Protein 7RGV (pdb70)

Organism: Caulobacter vibrioides (strain ATCC 19089 / CIP 103742 / CB 15) (NCBI:txid190650)

Solvent-accessible surface area: 12948 Å² total; per-residue (Å²): 165,141,120,112,151,130,89,98,61,129,37,119,146,66,160,52,118,59,109,127,94,62,104,49,94,132,106,51,44,88,147,105,104,94,122,100,53,59,109,104,59,88,72,30,88,110,18,2,38,124,82,76,132,45,0,18,117,25,122,91,1,6,35,20,50,97,90,6,76,2,8,3,0,1,0,2,2,5,87,7,43,141,0,60,119,10,3,80,27,11,17,105,26,14,144,87,42,94,44,2,17,2,0,2,4,4,21,41,73,96,47,105,36,1,68,20,0,1,44,13,5,5,5,2,56,131,54,68,69,22,72,82,2,6,114,25,0,5,68,68,125,76,4,72,26,181,4,0,60,130,41,0,111,85,58,55,7,84,29,123,118,1,100,48,44,2,136,37,119,66,16,43,92,2,20,55,60,5,53,53,17,2,166,49,5,135,26,119,19,18,3,3,3,0,0,19,49,57,42,4,98,22,34,71,65,100,36,4,93,100,3,6,112,102,22,77,67,68,131,78,89,134

B-factor: mean 135.17, std 23.51, range [80.14, 248.05]

CATH classification: 3.40.30.10

Structure (mmCIF, N/CA/C/O backbone):
data_7RGV
#
_entry.id   7RGV
#
_cell.length_a   113.948
_cell.length_b   113.948
_cell.length_c   48.695
_cell.angle_alpha   90.000
_cell.angle_beta   90.000
_cell.angle_gamma   120.000
#
_symmetry.space_group_name_H-M   'P 63'
#
loop_
_entity.id
_entity.type
_entity.pdbx_description
1 poly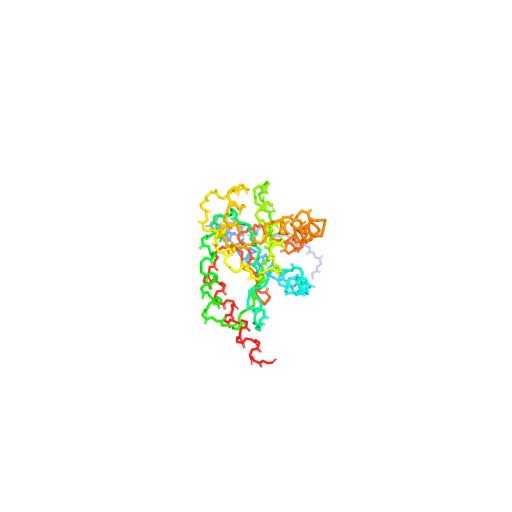mer 'Thioredoxin domain-containing protein'
2 water water
#
loop_
_atom_site.group_PDB
_atom_site.id
_atom_site.type_symbol
_atom_site.label_atom_id
_atom_site.label_alt_id
_atom_site.label_comp_id
_atom_site.label_asym_id
_atom_site.label_entity_id
_atom_site.label_seq_id
_atom_site.pdbx_PDB_ins_code
_atom_site.Cartn_x
_atom_site.Cartn_y
_atom_site.Cartn_z
_atom_site.occupancy
_atom_site.B_iso_or_equiv
_atom_site.auth_seq_id
_atom_site.auth_comp_id
_atom_site.auth_asym_id
_atom_site.auth_atom_id
_atom_site.pdbx_PDB_model_num
ATOM 1 N N . SER A 1 2 ? 12.68816 53.54423 -49.41855 1.000 124.06449 2 SER A N 1
ATOM 2 C CA . SER A 1 2 ? 13.43823 54.76220 -49.13665 1.000 129.51727 2 SER A CA 1
ATOM 3 C C . SER A 1 2 ? 14.87301 54.45629 -48.72352 1.000 122.94722 2 SER A C 1
ATOM 4 O O . SER A 1 2 ? 15.18848 53.34288 -48.30310 1.000 128.15316 2 SER A O 1
ATOM 11 N N . ASP A 1 3 ? 15.73617 55.46922 -48.83589 1.000 109.05586 3 ASP A N 1
ATOM 12 C CA . ASP A 1 3 ? 17.12653 55.33997 -48.42039 1.000 108.02633 3 ASP A CA 1
ATOM 13 C C . ASP A 1 3 ? 17.59284 56.56431 -47.64042 1.000 107.00403 3 ASP A C 1
ATOM 14 O O . ASP A 1 3 ? 18.80347 56.79401 -47.53392 1.000 115.76157 3 ASP A O 1
ATOM 23 N N . GLN A 1 4 ? 16.66964 57.35306 -47.09189 1.000 101.74891 4 GLN A N 1
ATOM 24 C CA . GLN A 1 4 ? 17.01411 58.68271 -46.60728 1.000 103.85669 4 GLN A CA 1
ATOM 25 C C . GLN A 1 4 ? 15.93368 59.18717 -45.66629 1.000 107.63546 4 GLN A C 1
ATOM 26 O O . GLN A 1 4 ? 14.75130 59.18182 -46.01953 1.000 109.55757 4 GLN A O 1
ATOM 40 N N . SER A 1 5 ? 16.34310 59.61826 -44.47365 1.000 108.72051 5 SER A N 1
ATOM 41 C CA . SER A 1 5 ? 15.44617 60.31634 -43.56066 1.000 114.04374 5 SER A CA 1
ATOM 42 C C . SER A 1 5 ? 15.31868 61.76484 -44.01843 1.000 112.71041 5 SER A C 1
ATOM 43 O O . SER A 1 5 ? 16.31964 62.48695 -44.08647 1.000 115.78157 5 SER A O 1
ATOM 51 N N . LYS A 1 6 ? 14.10113 62.18815 -44.32261 1.000 96.07101 6 LYS A N 1
ATOM 52 C CA . LYS A 1 6 ? 13.86236 63.49469 -44.93615 1.000 101.98842 6 LYS A CA 1
ATOM 53 C C . LYS A 1 6 ? 12.98579 64.35626 -44.04323 1.000 95.91352 6 LYS A C 1
ATOM 54 O O . LYS A 1 6 ? 11.76265 64.11252 -43.96469 1.000 93.23842 6 LYS A O 1
ATOM 73 N N . PRO A 1 7 ? 13.53120 65.36146 -43.36395 1.000 92.45031 7 PRO A N 1
ATOM 74 C CA . PRO A 1 7 ? 12.70337 66.16560 -42.46071 1.000 92.84161 7 PRO A CA 1
ATOM 75 C C . PRO A 1 7 ? 11.62320 66.92529 -43.21515 1.000 91.58991 7 PRO A C 1
ATOM 76 O O . PRO A 1 7 ? 11.72631 67.19004 -44.41445 1.000 104.14659 7 PRO A O 1
ATOM 87 N N . ASP A 1 8 ? 10.56084 67.28082 -42.47673 1.000 98.77193 8 ASP A N 1
ATOM 88 C CA . ASP A 1 8 ? 9.39193 67.96920 -43.03500 1.000 96.40414 8 ASP A CA 1
ATOM 89 C C . ASP A 1 8 ? 8.93714 69.00156 -41.99856 1.000 94.15636 8 ASP A C 1
ATOM 90 O O . ASP A 1 8 ? 7.97298 68.79443 -41.25791 1.000 91.48200 8 ASP A O 1
ATOM 99 N N . LYS A 1 9 ? 9.64172 70.13506 -41.95904 1.000 92.08089 9 LYS A N 1
ATOM 100 C CA . LYS A 1 9 ? 9.33743 71.15916 -40.96675 1.000 92.76268 9 LYS A CA 1
ATOM 101 C C . LYS A 1 9 ? 7.91071 71.68117 -41.10276 1.000 92.61850 9 LYS A C 1
ATOM 102 O O . LYS A 1 9 ? 7.28408 72.03266 -40.09636 1.000 108.04370 9 LYS A O 1
ATOM 109 N N . ALA A 1 10 ? 7.37580 71.73594 -42.32472 1.000 92.25120 10 ALA A N 1
ATOM 110 C CA . ALA A 1 10 ? 6.03838 72.29360 -42.51243 1.000 93.84129 10 ALA A CA 1
ATOM 111 C C . ALA A 1 10 ? 4.96493 71.40141 -41.89866 1.000 92.09062 10 ALA A C 1
ATOM 112 O O . ALA A 1 10 ? 3.96950 71.89912 -41.35811 1.000 98.00378 10 ALA A O 1
ATOM 119 N N . PHE A 1 11 ? 5.12982 70.08266 -42.00536 1.000 92.80377 11 PHE A N 1
ATOM 120 C CA . PHE A 1 11 ? 4.20392 69.15893 -41.35712 1.000 93.69601 11 PHE A CA 1
ATOM 121 C C . PHE A 1 11 ? 4.21942 69.34962 -39.84263 1.000 91.02959 11 PHE A C 1
ATOM 122 O O . PHE A 1 11 ? 3.16519 69.40067 -39.20058 1.000 95.59857 11 PHE A O 1
ATOM 139 N N . GLY A 1 12 ? 5.41275 69.46804 -39.25219 1.000 91.30933 12 GLY A N 1
ATOM 140 C CA . GLY A 1 12 ? 5.49415 69.65045 -37.80968 1.000 95.04879 12 GLY A CA 1
ATOM 141 C C . GLY A 1 12 ? 4.88691 70.96085 -37.34502 1.000 95.13903 12 GLY A C 1
ATOM 142 O O . GLY A 1 12 ? 4.22958 71.01730 -36.30256 1.000 95.87062 12 GLY A O 1
ATOM 146 N N . GLU A 1 13 ? 5.10907 72.03584 -38.10365 1.000 98.43495 13 GLU A N 1
ATOM 147 C CA . GLU A 1 13 ? 4.50733 73.31904 -37.75716 1.000 100.15812 13 GLU A CA 1
ATOM 148 C C . GLU A 1 13 ? 2.98691 73.22455 -37.74642 1.000 98.37059 13 GLU A C 1
ATOM 149 O O . GLU A 1 13 ? 2.32944 73.77383 -36.85517 1.000 100.43424 13 GLU A O 1
ATOM 161 N N . LYS A 1 14 ? 2.40958 72.52064 -38.72251 1.000 93.34066 14 LYS A N 1
ATOM 162 C CA . LYS A 1 14 ? 0.95962 72.35729 -38.75637 1.000 93.39933 14 LYS A CA 1
ATOM 163 C C . LYS A 1 14 ? 0.46966 71.52560 -37.57772 1.000 95.06138 14 LYS A C 1
ATOM 164 O O . LYS A 1 14 ? -0.59668 71.80549 -37.01598 1.000 98.37390 14 LYS A O 1
ATOM 183 N N . VAL A 1 15 ? 1.23280 70.50196 -37.18403 1.000 92.34675 15 VAL A N 1
ATOM 184 C CA . VAL A 1 15 ? 0.87716 69.72843 -35.99638 1.000 93.64782 15 VAL A CA 1
ATOM 185 C C . VAL A 1 15 ? 0.86147 70.62933 -34.76864 1.000 93.05516 15 VAL A C 1
ATOM 186 O O . VAL A 1 15 ? -0.09007 70.61988 -33.97867 1.000 93.38847 15 VAL A O 1
ATOM 199 N N . ARG A 1 16 ? 1.92367 71.41762 -34.58833 1.000 93.61020 16 ARG A N 1
ATOM 200 C CA . ARG A 1 16 ? 2.00644 72.29579 -33.42591 1.000 94.69511 16 ARG A CA 1
ATOM 201 C C . ARG A 1 16 ? 0.87544 73.31595 -33.42777 1.000 95.69809 16 ARG A C 1
ATOM 202 O O . ARG A 1 16 ? 0.25142 73.56603 -32.38868 1.000 98.38050 16 ARG A O 1
ATOM 223 N N . ALA A 1 17 ? 0.59194 73.90897 -34.58945 1.000 95.92304 17 ALA A N 1
ATOM 224 C CA . ALA A 1 17 ? -0.48433 74.88903 -34.68387 1.000 97.10031 17 ALA A CA 1
ATOM 225 C C . ALA A 1 17 ? -1.80974 74.29414 -34.22952 1.000 96.98080 17 ALA A C 1
ATOM 226 O O . ALA A 1 17 ? -2.53724 74.89932 -33.43402 1.000 98.11098 17 ALA A O 1
ATOM 233 N N . TYR A 1 18 ? -2.14901 73.10969 -34.74088 1.000 95.78141 18 TYR A N 1
ATOM 234 C CA . TYR A 1 18 ? -3.39367 72.46748 -34.33818 1.000 95.74830 18 TYR A CA 1
ATOM 235 C C . TYR A 1 18 ? -3.42845 72.24523 -32.83177 1.000 95.94352 18 TYR A C 1
ATOM 236 O O . TYR A 1 18 ? -4.39259 72.62471 -32.15668 1.000 103.71296 18 TYR A O 1
ATOM 254 N N . LEU A 1 19 ? -2.37699 71.63241 -32.28429 1.000 95.19530 19 LEU A N 1
ATOM 255 C CA . LEU A 1 19 ? -2.37977 71.30159 -30.86294 1.000 95.33556 19 LEU A CA 1
ATOM 256 C C . LEU A 1 19 ? -2.52920 72.54951 -30.00534 1.000 101.48727 19 LEU A C 1
ATOM 257 O O . LEU A 1 19 ? -3.23903 72.53460 -28.99359 1.000 97.36644 19 LEU A O 1
ATOM 273 N N . LEU A 1 20 ? -1.86388 73.64043 -30.38855 1.000 99.03847 20 LEU A N 1
ATOM 274 C CA . LEU A 1 20 ? -1.95894 74.86360 -29.60171 1.000 101.24405 20 LEU A CA 1
ATOM 275 C C . LEU A 1 20 ? -3.33120 75.50644 -29.73757 1.000 106.54985 20 LEU A C 1
ATOM 276 O O . LEU A 1 20 ? -3.82449 76.12272 -28.78452 1.000 106.47046 20 LEU A O 1
ATOM 292 N N . GLU A 1 21 ? -3.95865 75.37266 -30.90492 1.000 100.04669 21 GLU A N 1
ATOM 293 C CA . GLU A 1 21 ? -5.27709 75.94186 -31.13831 1.000 101.26262 21 GLU A CA 1
ATOM 294 C C . GLU A 1 21 ? -6.40320 75.03661 -30.66479 1.000 103.81417 21 GLU A C 1
ATOM 295 O O . GLU A 1 21 ? -7.52108 75.52048 -30.45369 1.000 113.84242 21 GLU A O 1
ATOM 307 N N . HIS A 1 22 ? -6.13915 73.74388 -30.48763 1.000 99.35848 22 HIS A N 1
ATOM 308 C CA . HIS A 1 22 ? -7.12502 72.80901 -29.94210 1.000 102.91370 22 HIS A CA 1
ATOM 309 C C . HIS A 1 22 ? -6.42916 71.89503 -28.94353 1.000 109.86825 22 HIS A C 1
ATOM 310 O O . HIS A 1 22 ? -6.34892 70.67751 -29.13244 1.000 99.04924 22 HIS A O 1
ATOM 324 N N . PRO A 1 23 ? -5.90701 72.46545 -27.85212 1.000 107.05531 23 PRO A N 1
ATOM 325 C CA . PRO A 1 23 ? -5.21588 71.64279 -26.84665 1.000 101.58237 23 PRO A CA 1
ATOM 326 C C . PRO A 1 23 ? -6.13290 70.68846 -26.10864 1.000 102.27175 23 PRO A C 1
ATOM 327 O O . PRO A 1 23 ? -5.63427 69.83328 -25.36586 1.000 104.27269 23 PRO A O 1
ATOM 338 N N . GLU A 1 24 ? -7.45047 70.80889 -26.27706 1.000 103.97138 24 GLU A N 1
ATOM 339 C CA . GLU A 1 24 ? -8.36296 69.87046 -25.63872 1.000 108.14611 24 GLU A CA 1
ATOM 340 C C . GLU A 1 24 ? -8.14596 68.44689 -26.13269 1.000 107.72045 24 GLU A C 1
ATOM 341 O O . GLU A 1 24 ? -8.55965 67.49718 -25.45713 1.000 112.22032 24 GLU A O 1
ATOM 353 N N . VAL A 1 25 ? -7.50324 68.27871 -27.29221 1.000 102.96362 25 VAL A N 1
ATOM 354 C CA . VAL A 1 25 ? -7.18407 66.94172 -27.78129 1.000 98.82384 25 VAL A CA 1
ATOM 355 C C . VAL A 1 25 ? -6.31844 66.19692 -26.77647 1.000 101.86641 25 VAL A C 1
ATOM 356 O O . VAL A 1 25 ? -6.40405 64.96821 -26.65778 1.000 101.99584 25 VAL A O 1
ATOM 369 N N . LEU A 1 26 ? -5.46825 66.92044 -26.04465 1.000 102.01890 26 LEU A N 1
ATOM 370 C CA . LEU A 1 26 ? -4.60720 66.27812 -25.05742 1.000 113.23364 26 LEU A CA 1
ATOM 371 C C . LEU A 1 26 ? -5.41032 65.79157 -23.85627 1.000 104.60634 26 LEU A C 1
ATOM 372 O O . LEU A 1 26 ? -5.14432 64.70812 -23.32372 1.000 101.59044 26 LEU A O 1
ATOM 388 N N . MET A 1 27 ? -6.39052 66.57903 -23.40903 1.000 101.57114 27 MET A N 1
ATOM 389 C CA . MET A 1 27 ? -7.29209 66.09864 -22.36744 1.000 103.11626 27 MET A CA 1
ATOM 390 C C . MET A 1 27 ? -8.02347 64.84104 -22.82410 1.000 105.89775 27 MET A C 1
ATOM 391 O O . MET A 1 27 ? -8.13547 63.86688 -22.07014 1.000 104.42491 27 MET A O 1
ATOM 405 N N . GLU A 1 28 ? -8.51836 64.84072 -24.06414 1.000 108.59654 28 GLU A N 1
ATOM 406 C CA . GLU A 1 28 ? -9.23591 63.67735 -24.57449 1.000 106.90569 28 GLU A CA 1
ATOM 407 C C . GLU A 1 28 ? -8.33596 62.44857 -24.61865 1.000 106.15935 28 GLU A C 1
ATOM 408 O O . GLU A 1 28 ? -8.75943 61.34624 -24.24979 1.000 110.02825 28 GLU A O 1
ATOM 420 N N . ALA A 1 29 ? -7.09147 62.61601 -25.07390 1.000 93.91451 29 ALA A N 1
ATOM 421 C CA . ALA A 1 29 ? -6.15677 61.49582 -25.09704 1.000 93.48100 29 ALA A CA 1
ATOM 422 C C . ALA A 1 29 ? -5.80173 61.04405 -23.68594 1.000 104.00009 29 ALA A C 1
ATOM 423 O O . ALA A 1 29 ? -5.66738 59.84212 -23.42739 1.000 106.63999 29 ALA A O 1
ATOM 430 N N . SER A 1 30 ? -5.63851 61.99249 -22.76073 1.000 100.05280 30 SER A N 1
ATOM 431 C CA . SER A 1 30 ? -5.36673 61.62596 -21.37610 1.000 104.35257 30 SER A CA 1
ATOM 432 C C . SER A 1 30 ? -6.52566 60.83211 -20.78809 1.000 111.97644 30 SER A C 1
ATOM 433 O O . SER A 1 30 ? -6.31493 59.89931 -20.00449 1.000 113.86079 30 SER A O 1
ATOM 441 N N . GLN A 1 31 ? -7.75972 61.18504 -21.15805 1.000 110.27182 31 GLN A N 1
ATOM 442 C CA . GLN A 1 31 ? -8.91498 60.42690 -20.68774 1.000 103.56880 31 GLN A CA 1
ATOM 443 C C . GLN A 1 31 ? -8.89335 59.00431 -21.23403 1.000 118.55686 31 GLN A C 1
ATOM 444 O O . GLN A 1 31 ? -9.19282 58.04903 -20.50817 1.000 118.68639 31 GLN A O 1
ATOM 458 N N . LYS A 1 32 ? -8.54611 58.84209 -22.51487 1.000 112.16884 32 LYS A N 1
ATOM 459 C CA . LYS A 1 32 ? -8.41395 57.50291 -23.08184 1.000 111.51846 32 LYS A CA 1
ATOM 460 C C . LYS A 1 32 ? -7.40884 56.67701 -22.28500 1.000 106.83745 32 LYS A C 1
ATOM 461 O O . LYS A 1 32 ? -7.66398 55.51416 -21.95053 1.000 112.34168 32 LYS A O 1
ATOM 480 N N . LEU A 1 33 ? -6.25669 57.27122 -21.96314 1.000 100.28918 33 LEU A N 1
ATOM 481 C CA . LEU A 1 33 ? -5.23263 56.54555 -21.21877 1.000 93.35960 33 LEU A CA 1
ATOM 482 C C . LEU A 1 33 ? -5.71982 56.17397 -19.82458 1.000 102.36874 33 LEU A C 1
ATOM 483 O O . LEU A 1 33 ? -5.41092 55.08872 -19.31822 1.000 110.71828 33 LEU A O 1
ATOM 499 N N . GLN A 1 34 ? -6.47389 57.06615 -19.18194 1.000 106.83807 34 GLN A N 1
ATOM 500 C CA . GLN A 1 34 ? -6.99879 56.76042 -17.85625 1.000 106.12375 34 GLN A CA 1
ATOM 501 C C . GLN A 1 34 ? -7.98758 55.60226 -17.91077 1.000 107.08249 34 GLN A C 1
ATOM 502 O O . GLN A 1 34 ? -7.97493 54.72833 -17.03543 1.000 109.27519 34 GLN A O 1
ATOM 516 N N . GLU A 1 35 ? -8.84923 55.57526 -18.93033 1.000 117.02609 35 GLU A N 1
ATOM 517 C CA . GLU A 1 35 ? -9.75968 54.44589 -19.09527 1.000 112.72749 35 GLU A CA 1
ATOM 518 C C . GLU A 1 35 ? -8.98842 53.15529 -19.34172 1.000 105.42558 35 GLU A C 1
ATOM 519 O O . GLU A 1 35 ? -9.39101 52.08160 -18.87832 1.000 108.24212 35 GLU A O 1
ATOM 531 N N . LYS A 1 36 ? -7.87615 53.24388 -20.07267 1.000 99.81268 36 LYS A N 1
ATOM 532 C CA . LYS A 1 36 ? -7.01230 52.08509 -20.27957 1.000 112.55740 36 LYS A CA 1
ATOM 533 C C . LYS A 1 36 ? -6.41164 51.61364 -18.96185 1.000 120.98854 36 LYS A C 1
ATOM 534 O O . LYS A 1 36 ? -6.41338 50.41549 -18.65544 1.000 126.41342 36 LYS A O 1
ATOM 553 N N . GLN A 1 37 ? -5.89012 52.54944 -18.16738 1.000 123.92391 37 GLN A N 1
ATOM 554 C CA . GLN A 1 37 ? -5.28213 52.18718 -16.89191 1.000 121.81915 37 GLN A CA 1
ATOM 555 C C . GLN A 1 37 ? -6.31277 51.59871 -15.93575 1.000 119.69294 37 GLN A C 1
ATOM 556 O O . GLN A 1 37 ? -6.01267 50.66102 -15.18854 1.000 118.63537 37 GLN A O 1
ATOM 570 N N . ALA A 1 38 ? -7.53685 52.13149 -15.94573 1.000 110.66245 38 ALA A N 1
ATOM 571 C CA . ALA A 1 38 ? -8.57426 51.59403 -15.07144 1.000 95.94880 38 ALA A CA 1
ATOM 572 C C . ALA A 1 38 ? -8.93868 50.16727 -15.46288 1.000 100.80400 38 ALA A C 1
ATOM 573 O O . ALA A 1 38 ? -9.10993 49.30334 -14.59453 1.000 115.79179 38 ALA A O 1
ATOM 580 N N . ALA A 1 39 ? -9.05774 49.90012 -16.76567 1.000 108.31388 39 ALA A N 1
ATOM 581 C CA . ALA A 1 39 ? -9.37752 48.55019 -17.21748 1.000 117.94827 39 ALA A CA 1
ATOM 582 C C . ALA A 1 39 ? -8.27465 47.56851 -16.84518 1.000 107.95586 39 ALA A C 1
ATOM 583 O O . ALA A 1 39 ? -8.55171 46.41889 -16.48348 1.000 115.54214 39 ALA A O 1
ATOM 590 N N . GLN A 1 40 ? -7.01487 47.99722 -16.94519 1.000 107.57807 40 GLN A N 1
ATOM 591 C CA . GLN A 1 40 ? -5.91210 47.15493 -16.49584 1.000 115.67669 40 GLN A CA 1
ATOM 592 C C . GLN A 1 40 ? -6.04358 46.84019 -15.01181 1.000 112.25748 40 GLN A C 1
ATOM 593 O O . GLN A 1 40 ? -5.88523 45.68859 -14.59120 1.000 109.90345 40 GLN A O 1
ATOM 607 N N . GLN A 1 41 ? -6.33386 47.86006 -14.20018 1.000 119.08507 41 GLN A N 1
ATOM 608 C CA . GLN A 1 41 ? -6.48842 47.64090 -12.76645 1.000 118.03684 41 GLN A CA 1
ATOM 609 C C . GLN A 1 41 ? -7.65535 46.70733 -12.47719 1.000 113.82080 41 GLN A C 1
ATOM 610 O O . GLN A 1 41 ? -7.55487 45.82269 -11.61909 1.000 103.92031 41 GLN A O 1
ATOM 624 N N . ALA A 1 42 ? -8.77281 46.88726 -13.18435 1.000 125.86355 42 ALA A N 1
ATOM 625 C CA . ALA A 1 42 ? -9.91551 46.00241 -12.98655 1.000 132.13872 42 ALA A CA 1
ATOM 626 C C . ALA A 1 42 ? -9.54036 44.55290 -13.26689 1.000 132.29563 42 ALA A C 1
ATOM 627 O O . ALA A 1 42 ? -9.92461 43.64647 -12.51831 1.000 131.63991 42 ALA A O 1
ATOM 634 N N . VAL A 1 43 ? -8.78680 44.31456 -14.34139 1.000 125.21813 43 VAL A N 1
ATOM 635 C CA . VAL A 1 43 ? -8.36928 42.95370 -14.66813 1.000 117.68241 43 VAL A CA 1
ATOM 636 C C . VAL A 1 43 ? -7.48409 42.39249 -13.56086 1.000 118.89716 43 VAL A C 1
ATOM 637 O O . VAL A 1 43 ? -7.68636 41.26715 -13.08891 1.000 112.19216 43 VAL A O 1
ATOM 650 N N . SER A 1 44 ? -6.49141 43.17213 -13.12591 1.000 129.98236 44 SER A N 1
ATOM 651 C CA . SER A 1 44 ? -5.59556 42.70567 -12.07220 1.000 139.23201 44 SER A CA 1
ATOM 652 C C . SER A 1 44 ? -6.36555 42.37848 -10.79874 1.000 133.58920 44 SER A C 1
ATOM 653 O O . SER A 1 44 ? -6.07254 41.38524 -10.12155 1.000 125.04670 44 SER A O 1
ATOM 661 N N . SER A 1 45 ? -7.35832 43.20154 -10.45928 1.000 136.03639 45 SER A N 1
ATOM 662 C CA . SER A 1 45 ? -8.12107 42.98225 -9.23613 1.000 124.92957 45 SER A CA 1
ATOM 663 C C . SER A 1 45 ? -8.92042 41.68721 -9.31011 1.000 128.82766 45 SER A C 1
ATOM 664 O O . SER A 1 45 ? -8.93496 40.89963 -8.35623 1.000 125.42786 45 SER A O 1
ATOM 672 N N . GLN A 1 46 ? -9.59826 41.44751 -10.43369 1.000 118.24859 46 GLN A N 1
ATOM 673 C CA . GLN A 1 46 ? -10.41835 40.24589 -10.53521 1.000 125.55154 46 GLN A CA 1
ATOM 674 C C . GLN A 1 46 ? -9.55928 38.99195 -10.64055 1.000 133.04564 46 GLN A C 1
ATOM 675 O O . GLN A 1 46 ? -9.95402 37.93028 -10.14471 1.000 135.49306 46 GLN A O 1
ATOM 689 N N . LYS A 1 47 ? -8.38633 39.08977 -11.27077 1.000 122.01933 47 LYS A N 1
ATOM 690 C CA . LYS A 1 47 ? -7.47379 37.95057 -11.29221 1.000 135.87359 47 LYS A CA 1
ATOM 691 C C . LYS A 1 47 ? -6.97418 37.62745 -9.88865 1.000 134.80816 47 LYS A C 1
ATOM 692 O O . LYS A 1 47 ? -6.82556 36.45282 -9.53039 1.000 138.31236 47 LYS A O 1
ATOM 702 N N . ALA A 1 48 ? -6.71289 38.65658 -9.07997 1.000 144.60652 48 ALA A N 1
ATOM 703 C CA . ALA A 1 48 ? -6.28987 38.42283 -7.70388 1.000 142.94421 48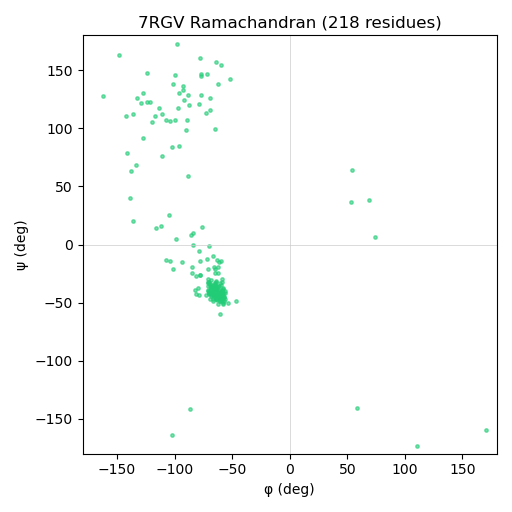 ALA A CA 1
ATOM 704 C C . ALA A 1 48 ? -7.42458 37.83534 -6.87279 1.000 133.26332 48 ALA A C 1
ATOM 705 O O . ALA A 1 48 ? -7.20563 36.91167 -6.07980 1.000 125.07010 48 ALA A O 1
ATOM 712 N N . ILE A 1 49 ? -8.64407 38.35588 -7.04099 1.000 131.53735 49 ILE A N 1
ATOM 713 C CA . ILE A 1 49 ? -9.79407 37.79825 -6.33326 1.000 129.90731 49 ILE A CA 1
ATOM 714 C C . ILE A 1 49 ? -9.92672 36.31059 -6.63019 1.000 133.57165 49 ILE A C 1
ATOM 715 O O . ILE A 1 49 ? -10.20575 35.50418 -5.73492 1.000 131.19896 49 ILE A O 1
ATOM 731 N N . GLY A 1 50 ? -9.73242 35.92275 -7.89128 1.000 130.17464 50 GLY A N 1
ATOM 732 C CA . GLY A 1 50 ? -9.80843 34.51620 -8.23985 1.000 134.56979 50 GLY A CA 1
ATOM 733 C C . GLY A 1 50 ? -8.64875 33.70590 -7.70039 1.000 120.52879 50 GLY A C 1
ATOM 734 O O . GLY A 1 50 ? -8.81147 32.52695 -7.37174 1.000 119.87749 50 GLY A O 1
ATOM 738 N N . GLU A 1 51 ? -7.46758 34.31875 -7.59951 1.000 123.45783 51 GLU A N 1
ATOM 739 C CA . GLU A 1 51 ? -6.30028 33.59755 -7.10476 1.000 121.14921 51 GLU A CA 1
ATOM 740 C C . GLU A 1 51 ? -6.45796 33.23460 -5.63408 1.000 138.67060 51 GLU A C 1
ATOM 741 O O . GLU A 1 51 ? -6.10422 32.12346 -5.22070 1.000 138.44702 51 GLU A O 1
ATOM 753 N N . TYR A 1 52 ? -6.98891 34.15544 -4.82922 1.000 136.92564 52 TYR A N 1
ATOM 754 C CA . TYR A 1 52 ? -7.12150 33.96118 -3.39209 1.000 126.65503 52 TYR A CA 1
ATOM 755 C C . TYR A 1 52 ? -8.55703 33.65979 -2.97439 1.000 135.08418 52 TYR A C 1
ATOM 756 O O . TYR A 1 52 ? -8.93384 33.91348 -1.82508 1.000 140.43429 52 TYR A O 1
ATOM 774 N N . ARG A 1 53 ? -9.36927 33.11424 -3.88291 1.000 122.29425 53 ARG A N 1
ATOM 775 C CA . ARG A 1 53 ? -10.77000 32.86655 -3.55268 1.000 131.78514 53 ARG A CA 1
ATOM 776 C C . ARG A 1 53 ? -10.89721 31.88487 -2.39336 1.000 136.17538 53 ARG A C 1
ATOM 777 O O . ARG A 1 53 ? -11.80147 32.01200 -1.55894 1.000 126.70169 53 ARG A O 1
ATOM 798 N N . GLN A 1 54 ? -9.99704 30.89998 -2.32255 1.000 130.71615 54 GLN A N 1
ATOM 799 C CA . GLN A 1 54 ? -10.05233 29.92173 -1.24025 1.000 129.85717 54 GLN A CA 1
ATOM 800 C C . GLN A 1 54 ? -9.95642 30.60246 0.11979 1.000 132.90768 54 GLN A C 1
ATOM 801 O O . GLN A 1 54 ? -10.61765 30.18737 1.07915 1.000 128.67736 54 GLN A O 1
ATOM 815 N N . ALA A 1 55 ? -9.14418 31.65682 0.21937 1.000 125.77943 55 ALA A N 1
ATOM 816 C CA . ALA A 1 55 ? -9.00526 32.37647 1.47929 1.000 132.69659 55 ALA A CA 1
ATOM 817 C C . ALA A 1 55 ? -10.12946 33.38597 1.67455 1.000 128.07813 55 ALA A C 1
ATOM 818 O O . ALA A 1 55 ? -10.63688 33.54740 2.78993 1.000 129.18227 55 ALA A O 1
ATOM 825 N N . ILE A 1 56 ? -10.53064 34.07120 0.60302 1.000 144.04125 56 ILE A N 1
ATOM 826 C CA . ILE A 1 56 ? -11.56122 35.09878 0.71946 1.000 136.65543 56 ILE A CA 1
ATOM 827 C C . ILE A 1 56 ? -12.87289 34.48443 1.19353 1.000 138.37122 56 ILE A C 1
ATOM 828 O O . ILE A 1 56 ? -13.48217 34.94753 2.16511 1.000 133.17240 56 ILE A O 1
ATOM 844 N N . GLU A 1 57 ? -13.31777 33.42063 0.52422 1.000 137.95227 57 GLU A N 1
ATOM 845 C CA . GLU A 1 57 ? -14.67040 32.91654 0.70503 1.000 132.42612 57 GLU A CA 1
ATOM 846 C C . GLU A 1 57 ? -14.76562 31.69256 1.60501 1.000 126.74112 57 GLU A C 1
ATOM 847 O O . GLU A 1 57 ? -15.84723 31.43297 2.14750 1.000 130.13747 57 GLU A O 1
ATOM 859 N N . ARG A 1 58 ? -13.67625 30.94183 1.79147 1.000 121.96516 58 ARG A N 1
ATOM 860 C CA . ARG A 1 58 ? -13.72101 29.66027 2.49997 1.000 126.79926 58 ARG A CA 1
ATOM 861 C C . ARG A 1 58 ? -12.57219 29.59338 3.51546 1.000 129.38675 58 ARG A C 1
AT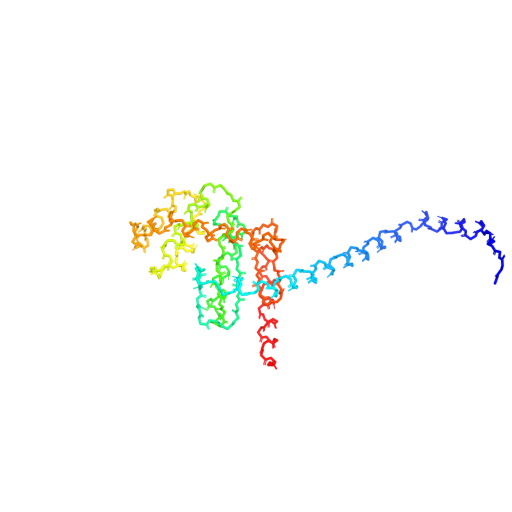OM 862 O O . ARG A 1 58 ? -11.62973 28.80968 3.37007 1.000 123.66704 58 ARG A O 1
ATOM 883 N N . ASP A 1 59 ? -12.66272 30.41692 4.55668 1.000 128.52994 59 ASP A N 1
ATOM 884 C CA . ASP A 1 59 ? -11.73975 30.34627 5.68110 1.000 128.41042 59 ASP A CA 1
ATOM 885 C C . ASP A 1 59 ? -12.51214 29.90693 6.91510 1.000 126.10794 59 ASP A C 1
ATOM 886 O O . ASP A 1 59 ? -13.42254 30.62994 7.34911 1.000 122.02785 59 ASP A O 1
ATOM 895 N N . PRO A 1 60 ? -12.20082 28.75489 7.51731 1.000 129.56351 60 PRO A N 1
ATOM 896 C CA . PRO A 1 60 ? -13.03554 28.27856 8.63447 1.000 137.25929 60 PRO A CA 1
ATOM 897 C C . PRO A 1 60 ? -13.10985 29.25420 9.79514 1.000 124.60789 60 PRO A C 1
ATOM 898 O O . PRO A 1 60 ? -14.12455 29.28562 10.50274 1.000 125.73592 60 PRO A O 1
ATOM 909 N N . ARG A 1 61 ? -12.06593 30.05463 10.01419 1.000 123.47833 61 ARG A N 1
ATOM 910 C CA . ARG A 1 61 ? -12.04760 30.98077 11.13876 1.000 125.38205 61 ARG A CA 1
ATOM 911 C C . ARG A 1 61 ? -12.99169 32.16051 10.94849 1.000 127.10011 61 ARG A C 1
ATOM 912 O O . ARG A 1 61 ? -13.25718 32.88143 11.91751 1.000 120.28370 61 ARG A O 1
ATOM 933 N N . ASP A 1 62 ? -13.50630 32.36790 9.73991 1.000 128.73937 62 ASP A N 1
ATOM 934 C CA . ASP A 1 62 ? -14.30922 33.54348 9.44852 1.000 125.94901 62 ASP A CA 1
ATOM 935 C C . ASP A 1 62 ? -15.72243 33.41216 9.99989 1.000 124.64748 62 ASP A C 1
ATOM 936 O O . ASP A 1 62 ? -16.29816 32.32161 10.05606 1.000 125.40372 62 ASP A O 1
ATOM 945 N N . ILE A 1 63 ? -16.27566 34.54848 10.41102 1.000 121.74707 63 ILE A N 1
ATOM 946 C CA . ILE A 1 63 ? -17.68655 34.63727 10.76475 1.000 120.17407 63 ILE A CA 1
ATOM 947 C C . ILE A 1 63 ? -18.49608 34.68770 9.47687 1.000 118.31636 63 ILE A C 1
ATOM 948 O O . ILE A 1 63 ? -18.21754 35.50022 8.58681 1.000 128.57766 63 ILE A O 1
ATOM 964 N N . VAL A 1 64 ? -19.49686 33.81806 9.37037 1.000 130.50459 64 VAL A N 1
ATOM 965 C CA . VAL A 1 64 ? -20.28477 33.67241 8.15274 1.000 133.24848 64 VAL A CA 1
ATOM 966 C C . VAL A 1 64 ? -21.75843 33.74145 8.52435 1.000 135.41200 64 VAL A C 1
ATOM 967 O O . VAL A 1 64 ? -22.23565 32.94139 9.33740 1.000 133.53278 64 VAL A O 1
ATOM 980 N N . ILE A 1 65 ? -22.47454 34.69131 7.93225 1.000 137.56994 65 ILE A N 1
ATOM 981 C CA . ILE A 1 65 ? -23.91472 34.81480 8.12022 1.000 134.01408 65 ILE A CA 1
ATOM 982 C C . ILE A 1 65 ? -24.60689 34.03433 7.00989 1.000 127.25709 65 ILE A C 1
ATOM 983 O O . ILE A 1 65 ? -24.25170 34.16246 5.83251 1.000 133.06337 65 ILE A O 1
ATOM 999 N N . ASN A 1 66 ? -25.59247 33.22417 7.38397 1.000 137.73535 66 ASN A N 1
ATOM 1000 C CA . ASN A 1 66 ? -26.29919 32.35134 6.45415 1.000 135.33532 66 ASN A CA 1
ATOM 1001 C C . ASN A 1 66 ? -25.31150 31.47638 5.70268 1.000 137.02431 66 ASN A C 1
ATOM 1002 O O . ASN A 1 66 ? -25.18576 31.57262 4.47076 1.000 133.88467 66 ASN A O 1
ATOM 1013 N N . PRO A 1 67 ? -24.59492 30.59063 6.40314 1.000 133.32114 67 PRO A N 1
ATOM 1014 C CA . PRO A 1 67 ? -23.61177 29.72857 5.72435 1.000 128.11956 67 PRO A CA 1
ATOM 1015 C C . PRO A 1 67 ? -24.21019 28.84331 4.64501 1.000 131.39481 67 PRO A C 1
ATOM 1016 O O . PRO A 1 67 ? -23.45109 28.27807 3.84662 1.000 129.91310 67 PRO A O 1
ATOM 1027 N N . ALA A 1 68 ? -25.53651 28.70042 4.59477 1.000 134.17230 68 ALA A N 1
ATOM 1028 C CA . ALA A 1 68 ? -26.16041 27.89848 3.55017 1.000 136.13901 68 ALA A CA 1
ATOM 1029 C C . ALA A 1 68 ? -26.08132 28.56337 2.18191 1.000 132.49390 68 ALA A C 1
ATOM 1030 O O . ALA A 1 68 ? -26.19258 27.87179 1.16451 1.000 146.25886 68 ALA A O 1
ATOM 1037 N N . GLY A 1 69 ? -25.88454 29.87819 2.13433 1.000 138.28637 69 GLY A N 1
ATOM 1038 C CA . GLY A 1 69 ? -25.93150 30.61578 0.88790 1.000 136.42406 69 GLY A CA 1
ATOM 1039 C C . GLY A 1 69 ? -25.05375 30.06956 -0.21875 1.000 135.58545 69 GLY A C 1
ATOM 1040 O O . GLY A 1 69 ? -23.94149 29.59499 0.03140 1.000 136.45190 69 GLY A O 1
ATOM 1044 N N . THR A 1 70 ? -25.55530 30.13288 -1.45514 1.000 142.79186 70 THR A N 1
ATOM 1045 C CA . THR A 1 70 ? -24.75442 29.75185 -2.61200 1.000 146.58861 70 THR A CA 1
ATOM 1046 C C . THR A 1 70 ? -23.82732 30.88401 -3.04059 1.000 146.18654 70 THR A C 1
ATOM 1047 O O . THR A 1 70 ? -22.65664 30.64689 -3.36007 1.000 138.44954 70 THR A O 1
ATOM 1058 N N . ILE A 1 71 ? -24.33500 32.11313 -3.05440 1.000 143.21730 71 ILE A N 1
ATOM 1059 C CA . ILE A 1 71 ? -23.56967 33.27736 -3.48552 1.000 154.06479 71 ILE A CA 1
ATOM 1060 C C . ILE A 1 71 ? -22.81642 33.82983 -2.28226 1.000 142.08648 71 ILE A C 1
ATOM 1061 O O . ILE A 1 71 ? -23.42708 34.22029 -1.28086 1.000 142.97099 71 ILE A O 1
ATOM 1077 N N . THR A 1 72 ? -21.48975 33.86511 -2.38139 1.000 142.30899 72 THR A N 1
ATOM 1078 C CA . THR A 1 72 ? -20.63018 34.30260 -1.29018 1.000 136.43879 72 THR A CA 1
ATOM 1079 C C . THR A 1 72 ? -20.25888 35.76656 -1.48881 1.000 133.29356 72 THR A C 1
ATOM 1080 O O . THR A 1 72 ? -19.60534 36.11874 -2.47686 1.000 127.74814 72 THR A O 1
ATOM 1091 N N . VAL A 1 73 ? -20.66879 36.60880 -0.54725 1.000 138.81818 73 VAL A N 1
ATOM 1092 C CA . VAL A 1 73 ? -20.30219 38.01853 -0.52444 1.000 132.49437 73 VAL A CA 1
ATOM 1093 C C . VAL A 1 73 ? -19.37360 38.22048 0.66498 1.000 115.19914 73 VAL A C 1
ATOM 1094 O O . VAL A 1 73 ? -19.79387 38.09211 1.82150 1.000 122.77148 73 VAL A O 1
ATOM 1107 N N . THR A 1 74 ? -18.11049 38.52518 0.38685 1.000 115.15047 74 THR A N 1
ATOM 1108 C CA . THR A 1 74 ? -17.13940 38.81911 1.42948 1.000 109.60432 74 THR A CA 1
ATOM 1109 C C . THR A 1 74 ? -17.09585 40.32177 1.67183 1.000 111.23594 74 THR A C 1
ATOM 1110 O O . THR A 1 74 ? -17.09518 41.11208 0.72405 1.000 123.15774 74 THR A O 1
ATOM 1121 N N . GLU A 1 75 ? -17.07056 40.71274 2.94650 1.000 125.24157 75 GLU A N 1
ATOM 1122 C CA . GLU A 1 75 ? -16.97821 42.11527 3.33627 1.000 115.56034 75 GLU A CA 1
ATOM 1123 C C . GLU A 1 75 ? -15.76819 42.31030 4.23896 1.000 99.54925 75 GLU A C 1
ATOM 1124 O O . GLU A 1 75 ? -15.66135 41.66496 5.28740 1.000 111.48326 75 GLU A O 1
ATOM 1136 N N . PHE A 1 76 ? -14.86333 43.19561 3.82720 1.000 106.70201 76 PHE A N 1
ATOM 1137 C CA . PHE A 1 76 ? -13.80623 43.70578 4.69245 1.000 108.55294 76 PHE A CA 1
ATOM 1138 C C . PHE A 1 76 ? -14.32394 44.97551 5.36086 1.000 101.43967 76 PHE A C 1
ATOM 1139 O O . PHE A 1 76 ? -14.74645 45.91304 4.67169 1.000 110.39576 76 PHE A O 1
ATOM 1156 N N . PHE A 1 77 ? -14.29301 45.01115 6.69067 1.000 117.26802 77 PHE A N 1
ATOM 1157 C CA . PHE A 1 77 ? -14.89604 46.11614 7.41708 1.000 122.34950 77 PHE A CA 1
ATOM 1158 C C . PHE A 1 77 ? -14.13329 46.38268 8.70563 1.000 113.64346 77 PHE A C 1
ATOM 1159 O O . PHE A 1 77 ? -13.36212 45.54807 9.18654 1.000 112.49288 77 PHE A O 1
ATOM 1176 N N . ASP A 1 78 ? -14.37601 47.56895 9.25854 1.000 117.92714 78 ASP A N 1
ATOM 1177 C CA . ASP A 1 78 ? -13.89219 47.97632 10.57100 1.000 110.21156 78 ASP A CA 1
ATOM 1178 C C . ASP A 1 78 ? -15.09712 48.45967 11.36527 1.000 100.13541 78 ASP A C 1
ATOM 1179 O O . ASP A 1 78 ? -15.88127 49.27552 10.86819 1.000 101.93591 78 ASP A O 1
ATOM 1188 N N . TYR A 1 79 ? -15.24902 47.94966 12.59191 1.000 116.18926 79 TYR A N 1
ATOM 1189 C CA . TYR A 1 79 ? -16.43674 48.23836 13.38937 1.000 113.17350 79 TYR A CA 1
ATOM 1190 C C . TYR A 1 79 ? -16.58790 49.71557 13.73346 1.000 108.50309 79 TYR A C 1
ATOM 1191 O O . TYR A 1 79 ? -17.66548 50.11761 14.18714 1.000 115.32828 79 TYR A O 1
ATOM 1209 N N . ARG A 1 80 ? -15.55094 50.52965 13.53977 1.000 87.60106 80 ARG A N 1
ATOM 1210 C CA . ARG A 1 80 ? -15.62176 51.95187 13.85416 1.000 107.59105 80 ARG A CA 1
ATOM 1211 C C . ARG A 1 80 ? -15.47526 52.83508 12.62173 1.000 112.17400 80 ARG A C 1
ATOM 1212 O O . ARG A 1 80 ? -15.25274 54.04420 12.76135 1.000 101.63887 80 ARG A O 1
ATOM 1233 N N . CYS A 1 81 ? -15.59926 52.26944 11.42329 1.000 113.20240 81 CYS A N 1
ATOM 1234 C CA A CYS A 1 81 ? -15.62450 53.04846 10.19062 0.290 95.22932 81 CYS A CA 1
ATOM 1235 C CA B CYS A 1 81 ? -15.62566 53.04876 10.19375 0.710 105.32813 81 CYS A CA 1
ATOM 1236 C C . CYS A 1 81 ? -17.06458 53.46298 9.90915 1.000 112.73163 81 CYS A C 1
ATOM 1237 O O . CYS A 1 81 ? -17.95545 52.60997 9.82080 1.000 97.38699 81 CYS A O 1
ATOM 1251 N N . GLY A 1 82 ? -17.29047 54.77137 9.77674 1.000 111.30938 82 GLY A N 1
ATOM 1252 C CA . GLY A 1 82 ? -18.64469 55.26311 9.57831 1.000 119.91773 82 GLY A CA 1
ATOM 1253 C C . GLY A 1 82 ? -19.31385 54.68478 8.34699 1.000 116.06524 82 GLY A C 1
ATOM 1254 O O . GLY A 1 82 ? -20.51226 54.39105 8.36046 1.000 114.74567 82 GLY A O 1
ATOM 1258 N N . TYR A 1 83 ? -18.55490 54.52417 7.26098 1.000 117.14457 83 TYR A N 1
ATOM 1259 C CA . TYR A 1 83 ? -19.12645 53.94674 6.04929 1.000 104.79981 83 TYR A CA 1
ATOM 1260 C C . TYR A 1 83 ? -19.55570 52.50466 6.28463 1.000 121.19184 83 TYR A C 1
ATOM 1261 O O . TYR A 1 83 ? -20.58622 52.06120 5.76470 1.000 131.62531 83 TYR A O 1
ATOM 1279 N N . CYS A 1 84 ? -18.77946 51.75852 7.07159 1.000 105.51111 84 CYS A N 1
ATOM 1280 C CA A CYS A 1 84 ? -19.17129 50.39733 7.41814 0.310 117.12747 84 CYS A CA 1
ATOM 1281 C CA B CYS A 1 84 ? -19.17478 50.39641 7.41381 0.690 116.45382 84 CYS A CA 1
ATOM 1282 C C . CYS A 1 84 ? -20.44300 50.38965 8.25867 1.000 115.48500 84 CYS A C 1
ATOM 1283 O O . CYS A 1 84 ? -21.32187 49.54238 8.05903 1.000 117.23932 84 CYS A O 1
ATOM 1297 N N . ARG A 1 85 ? -20.55564 51.32832 9.20051 1.000 136.89051 85 ARG A N 1
ATOM 1298 C CA . ARG A 1 85 ? -21.71782 51.36513 10.08079 1.000 111.85580 85 ARG A CA 1
ATOM 1299 C C . ARG A 1 85 ? -22.97739 51.77208 9.32698 1.000 117.03767 85 ARG A C 1
ATOM 1300 O O . ARG A 1 85 ? -24.07125 51.28207 9.63031 1.000 104.96781 85 ARG A O 1
ATOM 1321 N N . GLN A 1 86 ? -22.84982 52.66865 8.34655 1.000 117.86993 86 GLN A N 1
ATOM 1322 C CA . GLN A 1 86 ? -24.02261 53.11183 7.60089 1.000 121.67323 86 GLN A CA 1
ATOM 1323 C C . GLN A 1 86 ? -24.45117 52.08510 6.56042 1.000 121.67990 86 GLN A C 1
ATOM 1324 O O . GLN A 1 86 ? -25.63266 52.02980 6.20136 1.000 124.37804 86 GLN A O 1
ATOM 1338 N N . ALA A 1 87 ? -23.51740 51.26490 6.07476 1.000 117.44904 87 ALA A N 1
ATOM 1339 C CA . ALA A 1 87 ? -23.85542 50.21565 5.12269 1.000 111.86609 87 ALA A CA 1
ATOM 1340 C C . ALA A 1 87 ? -24.34745 48.94667 5.80393 1.000 114.59531 87 ALA A C 1
ATOM 1341 O O . ALA A 1 87 ? -25.08039 48.16962 5.18208 1.000 116.95327 87 ALA A O 1
ATOM 1348 N N . THR A 1 88 ? -23.97052 48.72746 7.06282 1.000 110.63169 88 THR A N 1
ATOM 1349 C CA . THR A 1 88 ? -24.33568 47.49668 7.75962 1.000 107.66991 88 THR A CA 1
ATOM 1350 C C . THR A 1 88 ? -25.83141 47.21325 7.74417 1.000 107.07158 88 THR A C 1
ATOM 1351 O O . THR A 1 88 ? -26.21672 46.08410 7.40161 1.000 110.15559 88 THR A O 1
ATOM 1362 N N . PRO A 1 89 ? -26.71360 48.15400 8.09663 1.000 112.73534 89 PRO A N 1
ATOM 1363 C CA . PRO A 1 89 ? -28.15097 47.82995 8.07761 1.000 114.71718 89 PRO A CA 1
ATOM 1364 C C . PRO A 1 89 ? -28.62629 47.32922 6.72599 1.000 117.05016 89 PRO A C 1
ATOM 1365 O O . PRO A 1 89 ? -29.43203 46.39183 6.65855 1.000 115.74380 89 PRO A O 1
ATOM 1376 N N . ALA A 1 90 ? -28.14281 47.93676 5.63958 1.000 124.65357 90 ALA A N 1
ATOM 1377 C CA . ALA A 1 90 ? -28.55660 47.51259 4.30799 1.000 116.48980 90 ALA A CA 1
ATOM 1378 C C . ALA A 1 90 ? -27.98479 46.14347 3.96325 1.000 109.15119 90 ALA A C 1
ATOM 1379 O O . ALA A 1 90 ? -28.67443 45.31039 3.36417 1.000 117.07994 90 ALA A O 1
ATOM 1386 N N . VAL A 1 91 ? -26.72656 45.89183 4.33070 1.000 108.18964 91 VAL A N 1
ATOM 1387 C CA . VAL A 1 91 ? -26.13432 44.57804 4.09427 1.000 111.69653 91 VAL A CA 1
ATOM 1388 C C . VAL A 1 91 ? -26.97154 43.49590 4.76480 1.000 117.64514 91 VAL A C 1
ATOM 1389 O O . VAL A 1 91 ? -27.26042 42.44975 4.17173 1.000 123.68241 91 VAL A O 1
ATOM 1402 N N . LEU A 1 92 ? -27.37804 43.73525 6.01433 1.000 138.42788 92 LEU A N 1
ATOM 1403 C CA . LEU A 1 92 ? -28.12790 42.72578 6.75454 1.000 124.82041 92 LEU A CA 1
ATOM 1404 C C . LEU A 1 92 ? -29.53861 42.56517 6.20063 1.000 118.26562 92 LEU A C 1
ATOM 1405 O O . LEU A 1 92 ? -30.08161 41.45450 6.18623 1.000 118.53891 92 LEU A O 1
ATOM 1421 N N . GLU A 1 93 ? -30.15151 43.65994 5.74452 1.000 132.11220 93 GLU A N 1
ATOM 1422 C CA . GLU A 1 93 ? -31.44546 43.55019 5.07956 1.000 133.32429 93 GLU A CA 1
ATOM 1423 C C . GLU A 1 93 ? -31.33100 42.77611 3.77318 1.000 133.07230 93 GLU A C 1
ATOM 1424 O O . GLU A 1 93 ? -32.26961 42.07251 3.38125 1.000 134.08328 93 GLU A O 1
ATOM 1436 N N . LEU A 1 94 ? -30.19600 42.90015 3.08292 1.000 138.40648 94 LEU A N 1
ATOM 1437 C CA . LEU A 1 94 ? -30.01640 42.19761 1.81699 1.000 125.01105 94 LEU A CA 1
ATOM 1438 C C . LEU A 1 94 ? -29.88142 40.69619 2.03844 1.000 139.30016 94 LEU A C 1
ATOM 1439 O O . LEU A 1 94 ? -30.45020 39.89920 1.28303 1.000 140.46327 94 LEU A O 1
ATOM 1455 N N . VAL A 1 95 ? -29.12750 40.28941 3.06445 1.000 128.27625 95 VAL A N 1
ATOM 1456 C CA . VAL A 1 95 ? -29.09741 38.88007 3.44246 1.000 131.32962 95 VAL A CA 1
ATOM 1457 C C . VAL A 1 95 ? -30.47172 38.44389 3.92704 1.000 127.19059 95 VAL A C 1
ATOM 1458 O O . VAL A 1 95 ? -30.86960 37.28651 3.74652 1.000 121.80448 95 VAL A O 1
ATOM 1471 N N . GLN A 1 96 ? -31.21846 39.36346 4.54376 1.000 125.98667 96 GLN A N 1
ATOM 1472 C CA . GLN A 1 96 ? -32.53401 39.03648 5.08330 1.000 126.65759 96 GLN A CA 1
ATOM 1473 C C . GLN A 1 96 ? -33.52174 38.70449 3.97436 1.000 140.46014 96 GLN A C 1
ATOM 1474 O O . GLN A 1 96 ? -34.35705 37.80557 4.12812 1.000 141.06865 96 GLN A O 1
ATOM 1488 N N . LYS A 1 97 ? -33.43699 39.41497 2.84886 1.000 139.92642 97 LYS A N 1
ATOM 1489 C CA . LYS A 1 97 ? -34.39048 39.24819 1.76125 1.000 140.66845 97 LYS A CA 1
ATOM 1490 C C . LYS A 1 97 ? -33.93854 38.24851 0.70359 1.000 139.48984 97 LYS A C 1
ATOM 1491 O O . LYS A 1 97 ? -34.76661 37.81636 -0.10688 1.000 142.82719 97 LYS A O 1
ATOM 1498 N N . ASN A 1 98 ? -32.65964 37.86611 0.68796 1.000 135.58589 98 ASN A N 1
ATOM 1499 C CA . ASN A 1 98 ? -32.12958 36.90707 -0.28326 1.000 129.89720 98 ASN A CA 1
ATOM 1500 C C . ASN A 1 98 ? -31.40762 35.79470 0.46525 1.000 131.79768 98 ASN A C 1
ATOM 1501 O O . ASN A 1 98 ? -30.20525 35.89951 0.74601 1.000 137.18286 98 ASN A O 1
ATOM 1512 N N . PRO A 1 99 ? -32.10609 34.70466 0.79737 1.000 128.82402 99 PRO A N 1
ATOM 1513 C CA . PRO A 1 99 ? -31.46887 33.64885 1.60468 1.000 131.50973 99 PRO A CA 1
ATOM 1514 C C . PRO A 1 99 ? -30.27168 32.99558 0.93795 1.000 130.49460 99 PRO A C 1
ATOM 1515 O O . PRO A 1 99 ? -29.40399 32.46771 1.64514 1.000 147.38044 99 PRO A O 1
ATOM 1526 N N . ASP A 1 100 ? -30.18756 33.01181 -0.39127 1.000 128.70766 100 ASP A N 1
ATOM 1527 C CA . ASP A 1 100 ? -29.10143 32.34651 -1.09768 1.000 144.58974 100 ASP A CA 1
ATOM 1528 C C . ASP A 1 100 ? -27.78717 33.11542 -1.02907 1.000 146.86096 100 ASP A C 1
ATOM 1529 O O . ASP A 1 100 ? -26.87372 32.82301 -1.81048 1.000 149.31694 100 ASP A O 1
ATOM 1538 N N . ILE A 1 101 ? -27.66723 34.08259 -0.12572 1.000 135.62176 101 ILE A N 1
ATOM 1539 C CA . ILE A 1 101 ? -26.44499 34.86076 0.03520 1.000 143.31886 101 ILE A CA 1
ATOM 1540 C C . ILE A 1 101 ? -25.67646 34.32910 1.23520 1.000 130.21951 101 ILE A C 1
ATOM 1541 O O . ILE A 1 101 ? -26.26087 34.02103 2.28209 1.000 122.39668 101 ILE A O 1
ATOM 1557 N N . ARG A 1 102 ? -24.36087 34.21637 1.07785 1.000 128.59011 102 ARG A N 1
ATOM 1558 C CA . ARG A 1 102 ? -23.45415 33.75346 2.12338 1.000 121.59113 102 ARG A CA 1
ATOM 1559 C C . ARG A 1 102 ? -22.50625 34.90523 2.43229 1.000 131.72878 102 ARG A C 1
ATOM 1560 O O . ARG A 1 102 ? -21.66352 35.26015 1.60054 1.000 133.53403 102 ARG A O 1
ATOM 1581 N N . LEU A 1 103 ? -22.65075 35.49745 3.61624 1.000 133.40529 103 LEU A N 1
ATOM 1582 C CA . LEU A 1 103 ? -21.93642 36.71770 3.97767 1.000 130.43216 103 LEU A CA 1
ATOM 1583 C C . LEU A 1 103 ? -20.73059 36.36401 4.83943 1.000 132.62445 103 LEU A C 1
ATOM 1584 O O . LEU A 1 103 ? -20.87962 36.01330 6.01421 1.000 138.17261 103 LEU A O 1
ATOM 1600 N N . VAL A 1 104 ? -19.54005 36.46640 4.25738 1.000 125.82562 104 VAL A N 1
ATOM 1601 C CA . VAL A 1 104 ? -18.29346 36.28697 4.99129 1.000 125.82627 104 VAL A CA 1
ATOM 1602 C C . VAL A 1 104 ? -17.87916 37.63273 5.56842 1.000 121.03741 104 VAL A C 1
ATOM 1603 O O . VAL A 1 104 ? -17.81798 38.63655 4.84791 1.000 116.57839 104 VAL A O 1
ATOM 1616 N N . LEU A 1 105 ? -17.59312 37.65525 6.86684 1.000 129.77951 105 LEU A N 1
ATOM 1617 C CA . LEU A 1 105 ? -17.23591 38.87549 7.58047 1.000 109.33103 105 LEU A CA 1
ATOM 1618 C C . LEU A 1 105 ? -15.74676 38.83246 7.89974 1.000 120.16378 105 LEU A C 1
ATOM 1619 O O . LEU A 1 105 ? -15.31170 38.06354 8.76428 1.000 120.00010 105 LEU A O 1
ATOM 1635 N N . LYS A 1 106 ? -14.97197 39.64912 7.19125 1.000 109.22334 106 LYS A N 1
ATOM 1636 C CA . LYS A 1 106 ? -13.54616 39.80827 7.43924 1.000 109.40440 106 LYS A CA 1
ATOM 1637 C C . LYS A 1 106 ? -13.34076 41.03414 8.32065 1.000 112.77200 106 LYS A C 1
ATOM 1638 O O . LYS A 1 106 ? -13.87847 42.10812 8.03004 1.000 115.34665 106 LYS A O 1
ATOM 1657 N N . ASP A 1 107 ? -12.57233 40.87437 9.39399 1.000 118.16775 107 ASP A N 1
ATOM 1658 C CA . ASP A 1 107 ? -12.27293 41.98178 10.30064 1.000 116.93126 107 ASP A CA 1
ATOM 1659 C C . ASP A 1 107 ? -10.99978 42.65944 9.81026 1.000 112.84986 107 ASP A C 1
ATOM 1660 O O . ASP A 1 107 ? -9.88865 42.19853 10.08169 1.000 109.04573 107 ASP A O 1
ATOM 1669 N N . PHE A 1 108 ? -11.16631 43.75909 9.07583 1.000 94.96034 108 PHE A N 1
ATOM 1670 C CA . PHE A 1 108 ? -10.04673 44.51599 8.51430 1.000 110.68403 108 PHE A CA 1
ATOM 1671 C C . PHE A 1 108 ? -9.83972 45.75004 9.38978 1.000 107.06734 108 PHE A C 1
ATOM 1672 O O . PHE A 1 108 ? -10.32258 46.84527 9.10259 1.000 112.40095 108 PHE A O 1
ATOM 1689 N N . VAL A 1 109 ? -9.10521 45.55637 10.48320 1.000 103.41682 109 VAL A N 1
ATOM 1690 C CA . VAL A 1 109 ? -8.88921 46.62223 11.45840 1.000 99.80256 109 VAL A CA 1
ATOM 1691 C C . VAL A 1 109 ? -7.92422 47.63800 10.85502 1.000 93.75763 109 VAL A C 1
ATOM 1692 O O . VAL A 1 109 ? -6.74763 47.33782 10.63468 1.000 94.04970 109 VAL A O 1
ATOM 1705 N N . ILE A 1 110 ? -8.42117 48.84533 10.59265 1.000 101.22197 110 ILE A N 1
ATOM 1706 C CA . ILE A 1 110 ? -7.59135 49.93642 10.09516 1.000 94.22734 110 ILE A CA 1
ATOM 1707 C C . ILE A 1 110 ? -7.35156 51.00651 11.14385 1.000 96.72059 110 ILE A C 1
ATOM 1708 O O . ILE A 1 110 ? -6.47742 51.86636 10.94176 1.000 99.75312 110 ILE A O 1
ATOM 1724 N N . PHE A 1 111 ? -8.09321 50.99199 12.24204 1.000 102.27643 111 PHE A N 1
ATOM 1725 C CA . PHE A 1 111 ? -7.95456 51.96468 13.30768 1.000 109.64049 111 PHE A CA 1
ATOM 1726 C C . PHE A 1 111 ? -7.16886 51.34268 14.46742 1.000 108.12828 111 PHE A C 1
ATOM 1727 O O . PHE A 1 111 ? -6.51345 50.30553 14.30773 1.000 100.29337 111 PHE A O 1
ATOM 1744 N N . GLY A 1 112 ? -7.23825 51.96424 15.64098 1.000 112.14874 112 GLY A N 1
ATOM 1745 C CA . GLY A 1 112 ? -6.38453 51.58679 16.74800 1.000 105.57362 112 GLY A CA 1
ATOM 1746 C C . GLY A 1 112 ? -6.91032 50.46720 17.61934 1.000 103.25421 112 GLY A C 1
ATOM 1747 O O . GLY A 1 112 ? -7.51808 49.50814 17.13306 1.000 106.25636 112 GLY A O 1
ATOM 1751 N N . ASN A 1 113 ? -6.68018 50.59265 18.92616 1.000 109.18718 113 ASN A N 1
ATOM 1752 C CA . ASN A 1 113 ? -6.96749 49.49325 19.83872 1.000 105.13519 113 ASN A CA 1
ATOM 1753 C C . ASN A 1 113 ? -8.46402 49.23660 19.96462 1.000 111.30143 113 ASN A C 1
ATOM 1754 O O . ASN A 1 113 ? -8.88878 48.081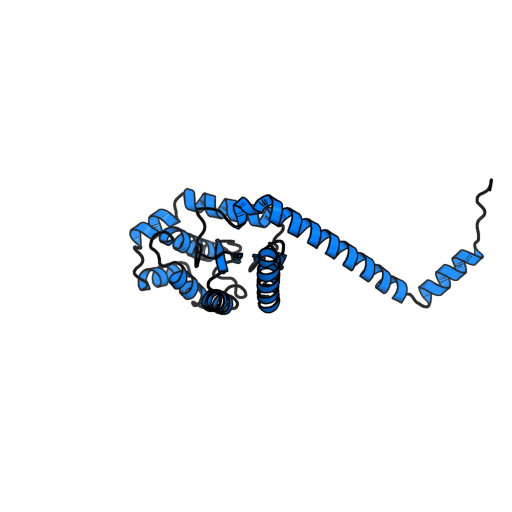60 20.08798 1.000 113.51072 113 ASN A O 1
ATOM 1765 N N . ASP A 1 114 ? -9.28040 50.29267 19.94370 1.000 107.03255 114 ASP A N 1
ATOM 1766 C CA . ASP A 1 114 ? -10.72129 50.10723 20.09409 1.000 108.73694 114 ASP A CA 1
ATOM 1767 C C . ASP A 1 114 ? -11.26967 49.18071 19.01377 1.000 113.82271 114 ASP A C 1
ATOM 1768 O O . ASP A 1 114 ? -11.98241 48.21501 19.31165 1.000 116.35160 114 ASP A O 1
ATOM 1777 N N . SER A 1 115 ? -10.94645 49.45874 17.74688 1.000 104.67188 115 SER A N 1
ATOM 1778 C CA . SER A 1 115 ? -11.42972 48.60435 16.66534 1.000 108.20207 115 SER A CA 1
ATOM 1779 C C . SER A 1 115 ? -10.87989 47.18928 16.79693 1.000 107.11148 115 SER A C 1
ATOM 1780 O O . SER A 1 115 ? -11.60123 46.21018 16.57090 1.000 105.39235 115 SER A O 1
ATOM 1788 N N . GLU A 1 116 ? -9.59991 47.06011 17.15726 1.000 108.31219 116 GLU A N 1
ATOM 1789 C CA . GLU A 1 116 ? -9.03177 45.73500 17.37939 1.000 114.56231 116 GLU A CA 1
ATOM 1790 C C . GLU A 1 116 ? -9.77388 44.99559 18.48495 1.000 116.04636 116 GLU A C 1
ATOM 1791 O O . GLU A 1 116 ? -9.93871 43.77089 18.40932 1.000 111.09032 116 GLU A O 1
ATOM 1803 N N . ALA A 1 117 ? -10.24654 45.72116 19.50112 1.000 103.07608 117 ALA A N 1
ATOM 1804 C CA . ALA A 1 117 ? -10.96066 45.08487 20.60266 1.000 125.15735 117 ALA A CA 1
ATOM 1805 C C . ALA A 1 117 ? -12.32948 44.57801 20.16375 1.000 111.80383 117 ALA A C 1
ATOM 1806 O O . ALA A 1 117 ? -12.74458 43.48066 20.55517 1.000 115.97989 117 ALA A O 1
ATOM 1813 N N . ALA A 1 118 ? -13.05340 45.36877 19.36673 1.000 115.05821 118 ALA A N 1
ATOM 1814 C CA . ALA A 1 118 ? -14.34864 44.92232 18.86416 1.000 113.73661 118 ALA A CA 1
ATOM 1815 C C . ALA A 1 118 ? -14.20204 43.67419 18.00331 1.000 109.35702 118 ALA A C 1
ATOM 1816 O O . ALA A 1 118 ? -14.99805 42.73428 18.11605 1.000 102.26077 118 ALA A O 1
ATOM 1823 N N . ALA A 1 119 ? -13.18869 43.64676 17.13469 1.000 111.20823 119 ALA A N 1
ATOM 1824 C CA . ALA A 1 119 ? -12.98199 42.48185 16.28145 1.000 118.95195 119 ALA A CA 1
ATOM 1825 C C . ALA A 1 119 ? -12.67117 41.24188 17.11039 1.000 120.81889 119 ALA A C 1
ATOM 1826 O O . ALA A 1 119 ? -13.20246 40.15787 16.84296 1.000 129.53141 119 ALA A O 1
ATOM 1833 N N . ARG A 1 120 ? -11.81891 41.38171 18.12892 1.000 122.81977 120 ARG A N 1
ATOM 1834 C CA . ARG A 1 120 ? -11.44617 40.22391 18.93612 1.000 118.00580 120 ARG A CA 1
ATOM 1835 C C . ARG A 1 120 ? -12.63964 39.68014 19.71297 1.000 119.58185 120 ARG A C 1
ATOM 1836 O O . ARG A 1 120 ? -12.79169 38.46042 19.85280 1.000 119.78463 120 ARG A O 1
ATOM 1857 N N . ILE A 1 121 ? -13.49306 40.56525 20.23203 1.000 125.90705 121 ILE A N 1
ATOM 1858 C CA . ILE A 1 121 ? -14.70697 40.11360 20.90832 1.000 118.32180 121 ILE A CA 1
ATOM 1859 C C . ILE A 1 121 ? -15.58401 39.32602 19.94104 1.000 128.38220 121 ILE A C 1
ATOM 1860 O O . ILE A 1 121 ? -16.07312 38.23620 20.26177 1.000 119.44607 121 ILE A O 1
ATOM 1876 N N . ALA A 1 122 ? -15.78964 39.86540 18.73693 1.000 120.43641 122 ALA A N 1
ATOM 1877 C CA . ALA A 1 122 ? -16.63282 39.19098 17.75496 1.000 114.89677 122 ALA A CA 1
ATOM 1878 C C . ALA A 1 122 ? -16.07314 37.81865 17.40064 1.000 118.05319 122 ALA A C 1
ATOM 1879 O O . ALA A 1 122 ? -16.81194 36.82873 17.34052 1.000 116.01595 122 ALA A O 1
ATOM 1886 N N . LEU A 1 123 ? -14.76231 37.74028 17.16206 1.000 116.27652 123 LEU A N 1
ATOM 1887 C CA . LEU A 1 123 ? -14.15724 36.46414 16.79992 1.000 123.31628 123 LEU A CA 1
ATOM 1888 C C . LEU A 1 123 ? -14.12542 35.50197 17.98019 1.000 133.41924 123 LEU A C 1
ATOM 1889 O O . LEU A 1 123 ? -14.17576 34.28272 17.78377 1.000 130.84661 123 LEU A O 1
ATOM 1905 N N . GLY A 1 124 ? -14.04287 36.02244 19.20540 1.000 136.82094 124 GLY A N 1
ATOM 1906 C CA . GLY A 1 124 ? -14.06964 35.14970 20.36692 1.000 145.18887 124 GLY A CA 1
ATOM 1907 C C . GLY A 1 124 ? -15.43914 34.54516 20.60531 1.000 137.11993 124 GLY A C 1
ATOM 1908 O O . GLY A 1 124 ? -15.55530 33.37345 20.97620 1.000 145.39762 124 GLY A O 1
ATOM 1912 N N . ALA A 1 125 ? -16.49256 35.33226 20.39428 1.000 123.64384 125 ALA A N 1
ATOM 1913 C CA . ALA A 1 125 ? -17.86126 34.86099 20.55723 1.000 128.45127 125 ALA A CA 1
ATOM 1914 C C . ALA A 1 125 ? -18.38771 34.13792 19.32614 1.000 137.27247 125 ALA A C 1
ATOM 1915 O O . ALA A 1 125 ? -19.53219 33.67245 19.34608 1.000 131.28978 125 ALA A O 1
ATOM 1922 N N . LYS A 1 126 ? -17.57742 34.03140 18.26980 1.000 138.98775 126 LYS A N 1
ATOM 1923 C CA . LYS A 1 126 ? -18.03752 33.45448 17.01048 1.000 139.85936 126 LYS A CA 1
ATOM 1924 C C . LYS A 1 126 ? -18.80694 32.15817 17.23463 1.000 141.81991 126 LYS A C 1
ATOM 1925 O O . LYS A 1 126 ? -19.91298 31.97966 16.71063 1.000 142.80985 126 LYS A O 1
ATOM 1944 N N . ASP A 1 127 ? -18.24527 31.24871 18.02626 1.000 142.51320 127 ASP A N 1
ATOM 1945 C CA . ASP A 1 127 ? -18.79772 29.90609 18.16252 1.000 150.81678 127 ASP A CA 1
ATOM 1946 C C . ASP A 1 127 ? -19.91796 29.81432 19.18969 1.000 143.03208 127 ASP A C 1
ATOM 1947 O O . ASP A 1 127 ? -20.34237 28.69871 19.51889 1.000 143.42485 127 ASP A O 1
ATOM 1956 N N . GLN A 1 128 ? -20.41148 30.94241 19.69462 1.000 145.19865 128 GLN A N 1
ATOM 1957 C CA . GLN A 1 128 ? -21.56048 30.95923 20.58861 1.000 143.04455 128 GLN A CA 1
ATOM 1958 C C . GLN A 1 128 ? -22.85532 31.30107 19.85932 1.000 149.10882 128 GLN A C 1
ATOM 1959 O O . GLN A 1 128 ? -23.89686 31.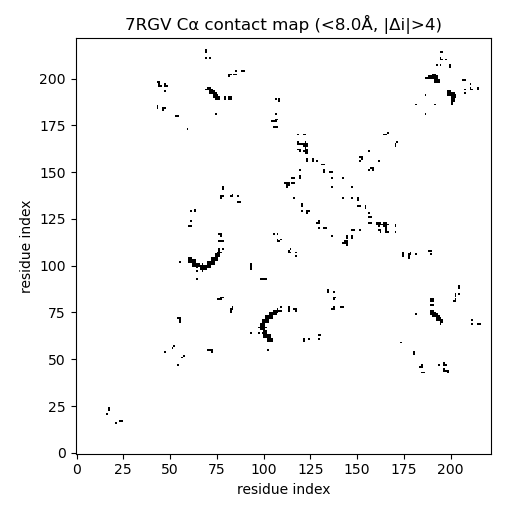45619 20.50425 1.000 145.67000 128 GLN A O 1
ATOM 1973 N N . GLY A 1 129 ? -22.80900 31.43020 18.53703 1.000 138.04104 129 GLY A N 1
ATOM 1974 C CA . GLY A 1 129 ? -24.01760 31.54277 17.73817 1.000 138.42737 129 GLY A CA 1
ATOM 1975 C C . GLY A 1 129 ? -24.79613 32.82648 17.91632 1.000 146.68580 129 GLY A C 1
ATOM 1976 O O . GLY A 1 129 ? -26.03388 32.80040 17.90971 1.000 153.56182 129 GLY A O 1
ATOM 1980 N N . LYS A 1 130 ? -24.10446 33.95261 18.06607 1.000 145.24257 130 LYS A N 1
ATOM 1981 C CA . LYS A 1 130 ? -24.74526 35.25272 18.22651 1.000 154.38806 130 LYS A CA 1
ATOM 1982 C C . LYS A 1 130 ? -23.99548 36.30490 17.42417 1.000 143.22471 130 LYS A C 1
ATOM 1983 O O . LYS A 1 130 ? -23.81865 37.44426 17.86724 1.000 138.71612 130 LYS A O 1
ATOM 2002 N N . SER A 1 131 ? -23.55125 35.93550 16.22166 1.000 141.51483 131 SER A N 1
ATOM 2003 C CA . SER A 1 131 ? -22.72130 36.83348 15.42642 1.000 132.46129 131 SER A CA 1
ATOM 2004 C C . SER A 1 131 ? -23.54880 37.91005 14.73312 1.000 128.47284 131 SER A C 1
ATOM 2005 O O . SER A 1 131 ? -23.15018 39.07989 14.71340 1.000 115.22685 131 SER A O 1
ATOM 2013 N N . LEU A 1 132 ? -24.69697 37.54332 14.15918 1.000 116.02612 132 LEU A N 1
ATOM 2014 C CA . LEU A 1 132 ? -25.53920 38.53938 13.50240 1.000 118.84272 132 LEU A CA 1
ATOM 2015 C C . LEU A 1 132 ? -25.94575 39.63889 14.47702 1.000 120.63858 132 LEU A C 1
ATOM 2016 O O . LEU A 1 132 ? -25.86564 40.83087 14.15672 1.000 115.12092 132 LEU A O 1
ATOM 2032 N N . GLU A 1 133 ? -26.38496 39.25304 15.67937 1.000 139.60795 133 GLU A N 1
ATOM 2033 C CA . GLU A 1 133 ? -26.85578 40.23539 16.65120 1.000 137.50109 133 GLU A CA 1
ATOM 2034 C C . GLU A 1 133 ? -25.71478 41.10645 17.16503 1.000 119.54195 133 GLU A C 1
ATOM 2035 O O . GLU A 1 133 ? -25.86217 42.32960 17.27685 1.000 114.51374 133 GLU A O 1
ATOM 2047 N N . LEU A 1 134 ? -24.57368 40.49601 17.49305 1.000 116.72335 134 LEU A N 1
ATOM 2048 C CA . LEU A 1 134 ? -23.44476 41.27148 17.99741 1.000 120.01628 134 LEU A CA 1
ATOM 2049 C C . LEU A 1 134 ? -22.89336 42.20081 16.92275 1.000 111.99202 134 LEU A C 1
ATOM 2050 O O . LEU A 1 134 ? -22.54390 43.35189 17.20988 1.000 111.74237 134 LEU A O 1
ATOM 2066 N N . HIS A 1 135 ? -22.80758 41.72089 15.68029 1.000 116.12123 135 HIS A N 1
ATOM 2067 C CA . HIS A 1 135 ? -22.34766 42.57324 14.58841 1.000 114.48149 135 HIS A CA 1
ATOM 2068 C C . HIS A 1 135 ? -23.24534 43.79507 14.44042 1.000 110.40832 135 HIS A C 1
ATOM 2069 O O . HIS A 1 135 ? -22.76275 44.92826 14.33281 1.000 116.10785 135 HIS A O 1
ATOM 2083 N N . LYS A 1 136 ? -24.56281 43.58123 14.44341 1.000 106.44166 136 LYS A N 1
ATOM 2084 C CA . LYS A 1 136 ? -25.49380 44.69226 14.28225 1.000 111.30759 136 LYS A CA 1
ATOM 2085 C C . LYS A 1 136 ? -25.43159 45.64517 15.47085 1.000 121.71155 136 LYS A C 1
ATOM 2086 O O . LYS A 1 136 ? -25.52217 46.86645 15.29875 1.000 118.98391 136 LYS A O 1
ATOM 2105 N N . ALA A 1 137 ? -25.26944 45.10916 16.68353 1.000 125.07136 137 ALA A N 1
ATOM 2106 C CA . ALA A 1 137 ? -25.26243 45.95913 17.87044 1.000 124.78135 137 ALA A CA 1
ATOM 2107 C C . ALA A 1 137 ? -23.97502 46.77028 17.96929 1.000 118.10749 137 ALA A C 1
ATOM 2108 O O . ALA A 1 137 ? -24.01020 47.96176 18.29980 1.000 118.17630 137 ALA A O 1
ATOM 2115 N N . LEU A 1 138 ? -22.82702 46.14283 17.70340 1.000 111.08177 138 LEU A N 1
ATOM 2116 C CA . LEU A 1 138 ? -21.56979 46.88360 17.71750 1.000 115.53268 138 LEU A CA 1
ATOM 2117 C C . LEU A 1 138 ? -21.58577 48.00023 16.68054 1.000 109.25075 138 LEU A C 1
ATOM 2118 O O . LEU A 1 138 ? -21.17544 49.13163 16.96650 1.000 115.68415 138 LEU A O 1
ATOM 2134 N N . MET A 1 139 ? -22.06046 47.70023 15.46858 1.000 106.62475 139 MET A N 1
ATOM 2135 C CA . MET A 1 139 ? -22.17998 48.72002 14.43481 1.000 108.21947 139 MET A CA 1
ATOM 2136 C C . MET A 1 139 ? -23.20818 49.78346 14.79282 1.000 107.26458 139 MET A C 1
ATOM 2137 O O . MET A 1 139 ? -23.17163 50.88047 14.22439 1.000 98.15182 139 MET A O 1
ATOM 2151 N N . ALA A 1 140 ? -24.12215 49.48451 15.71834 1.000 112.45559 140 ALA A N 1
ATOM 2152 C CA . ALA A 1 140 ? -25.16034 50.44269 16.07566 1.000 111.36615 140 ALA A CA 1
ATOM 2153 C C . ALA A 1 140 ? -24.66153 51.48724 17.06575 1.000 112.05705 140 ALA A C 1
ATOM 2154 O O . ALA A 1 140 ? -25.18540 52.60632 17.09115 1.000 110.54715 140 ALA A O 1
ATOM 2161 N N . GLU A 1 141 ? -23.66149 51.15222 17.87775 1.000 107.77535 141 GLU A N 1
ATOM 2162 C CA . GLU A 1 141 ? -23.13070 52.10840 18.83988 1.000 112.43624 141 GLU A CA 1
ATOM 2163 C C . GLU A 1 141 ? -22.39431 53.22712 18.11242 1.000 110.10991 141 GLU A C 1
ATOM 2164 O O . GLU A 1 141 ? -21.49174 52.97234 17.30871 1.000 110.59590 141 GLU A O 1
ATOM 2176 N N . ASN A 1 142 ? -22.77974 54.47118 18.40324 1.000 121.12203 142 ASN A N 1
ATOM 2177 C CA . ASN A 1 142 ? -22.17810 55.61767 17.73119 1.000 126.73204 142 ASN A CA 1
ATOM 2178 C C . ASN A 1 142 ? -20.67774 55.68205 17.99214 1.000 125.34435 142 ASN A C 1
ATOM 2179 O O . ASN A 1 142 ? -19.86757 55.62333 17.06017 1.000 130.52363 142 ASN A O 1
ATOM 2190 N N . ALA A 1 143 ? -20.28833 55.79641 19.25928 1.000 116.68105 143 ALA A N 1
ATOM 2191 C CA . ALA A 1 143 ? -18.88899 55.94381 19.65034 1.000 122.04745 143 ALA A CA 1
ATOM 2192 C C . ALA A 1 143 ? -18.46062 54.66808 20.36970 1.000 125.28599 143 ALA A C 1
ATOM 2193 O O . ALA A 1 143 ? -18.33789 54.62777 21.59369 1.000 128.81744 143 ALA A O 1
ATOM 2200 N N . LEU A 1 144 ? -18.22044 53.61838 19.59060 1.000 111.29460 144 LEU A N 1
ATOM 2201 C CA . LEU A 1 144 ? -17.87513 52.32236 20.15923 1.000 121.36537 144 LEU A CA 1
ATOM 2202 C C . LEU A 1 144 ? -16.48741 52.37357 20.78952 1.000 121.40186 144 LEU A C 1
ATOM 2203 O O . LEU A 1 144 ? -15.48806 52.58720 20.09453 1.000 120.75139 144 LEU A O 1
ATOM 2219 N N . ASP A 1 145 ? -16.43244 52.18822 22.10703 1.000 125.49124 145 ASP A N 1
ATOM 2220 C CA . ASP A 1 145 ? -15.19004 52.00070 22.83992 1.000 124.41676 145 ASP A CA 1
ATOM 2221 C C . ASP A 1 145 ? -14.95679 50.51167 23.07979 1.000 123.38987 145 ASP A C 1
ATOM 2222 O O . ASP A 1 145 ? -15.81895 49.67024 22.81739 1.000 109.88940 145 ASP A O 1
ATOM 2231 N N . ALA A 1 146 ? -13.77453 50.19029 23.60656 1.000 100.86913 146 ALA A N 1
ATOM 2232 C CA . ALA A 1 146 ? -13.53318 48.82412 24.05881 1.000 108.55364 146 ALA A CA 1
ATOM 2233 C C . ALA A 1 146 ? -14.42874 48.48087 25.24361 1.000 117.12318 146 ALA A C 1
ATOM 2234 O O . ALA A 1 146 ? -14.96699 47.37034 25.32546 1.000 118.30725 146 ALA A O 1
ATOM 2241 N N . ARG A 1 147 ? -14.59432 49.42327 26.17465 1.000 136.17080 147 ARG A N 1
ATOM 2242 C CA . ARG A 1 147 ? -15.54798 49.23083 27.26078 1.000 123.71170 147 ARG A CA 1
ATOM 2243 C C . ARG A 1 147 ? -16.96262 49.06650 26.71876 1.000 126.46621 147 ARG A C 1
ATOM 2244 O O . ARG A 1 147 ? -17.70842 48.18589 27.16379 1.000 128.48815 147 ARG A O 1
ATOM 2265 N N . GLY A 1 148 ? -17.34875 49.90396 25.75342 1.000 139.30653 148 GLY A N 1
ATOM 2266 C CA . GLY A 1 148 ? -18.67157 49.77447 25.16476 1.000 144.16131 148 GLY A CA 1
ATOM 2267 C C . GLY A 1 148 ? -18.88312 48.43623 24.48235 1.000 133.79748 148 GLY A C 1
ATOM 2268 O O . GLY A 1 148 ? -19.93112 47.80723 24.64229 1.000 130.94943 148 GLY A O 1
ATOM 2272 N N . ALA A 1 149 ? -17.89180 47.98231 23.71144 1.000 125.73827 149 ALA A N 1
ATOM 2273 C CA . ALA A 1 149 ? -18.01835 46.70078 23.02457 1.000 139.56643 149 ALA A CA 1
ATOM 2274 C C . ALA A 1 149 ? -18.27472 45.56847 24.01101 1.000 127.62473 149 ALA A C 1
ATOM 2275 O O . ALA A 1 149 ? -19.09477 44.68026 23.74984 1.000 126.38356 149 ALA A O 1
ATOM 2282 N N . LEU A 1 150 ? -17.57717 45.57896 25.14929 1.000 139.59859 150 LEU A N 1
ATOM 2283 C CA . LEU A 1 150 ? -17.79266 44.54634 26.15737 1.000 121.43854 150 LEU A CA 1
ATOM 2284 C C . LEU A 1 150 ? -19.19143 44.64410 26.75215 1.000 111.16148 150 LEU A C 1
ATOM 2285 O O . LEU A 1 150 ? -19.85009 43.62149 26.97398 1.000 118.06758 150 LEU A O 1
ATOM 2301 N N . ARG A 1 151 ? -19.66461 45.86609 27.01243 1.000 125.64168 151 ARG A N 1
ATOM 2302 C CA . ARG A 1 151 ? -21.01174 46.03238 27.54574 1.000 129.29076 151 ARG A CA 1
ATOM 2303 C C . ARG A 1 151 ? -22.06877 45.57474 26.54882 1.000 123.83983 151 ARG A C 1
ATOM 2304 O O . ARG A 1 151 ? -23.11240 45.04704 26.94907 1.000 125.74796 151 ARG A O 1
ATOM 2325 N N . ILE A 1 152 ? -21.82490 45.76902 25.25128 1.000 129.64720 152 ILE A N 1
ATOM 2326 C CA . ILE A 1 152 ? -22.77534 45.30618 24.24406 1.000 129.68875 152 ILE A CA 1
ATOM 2327 C C . ILE A 1 152 ? -22.78914 43.78158 24.19382 1.000 128.00347 152 ILE A C 1
ATOM 2328 O O . ILE A 1 152 ? -23.85388 43.15224 24.18637 1.000 122.27321 152 ILE A O 1
ATOM 2344 N N . ALA A 1 153 ? -21.60346 43.16535 24.16131 1.000 118.40059 153 ALA A N 1
ATOM 2345 C CA . ALA A 1 153 ? -21.52476 41.70844 24.14841 1.000 115.62488 153 ALA A CA 1
ATOM 2346 C C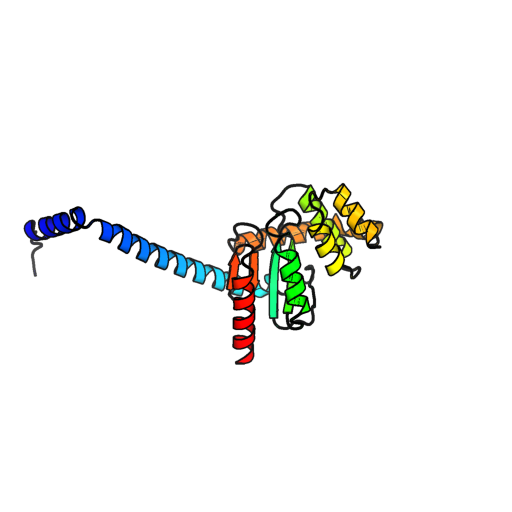 . ALA A 1 153 ? -22.08496 41.10538 25.42996 1.000 122.41943 153 ALA A C 1
ATOM 2347 O O . ALA A 1 153 ? -22.64679 40.00412 25.40611 1.000 123.04775 153 ALA A O 1
ATOM 2354 N N . GLU A 1 154 ? -21.93611 41.80227 26.55682 1.000 125.32784 154 GLU A N 1
ATOM 2355 C CA . GLU A 1 154 ? -22.51380 41.30950 27.80097 1.000 120.06516 154 GLU A CA 1
ATOM 2356 C C . GLU A 1 154 ? -24.03516 41.38508 27.76378 1.000 123.47600 154 GLU A C 1
ATOM 2357 O O . GLU A 1 154 ? -24.72047 40.46114 28.21737 1.000 129.89687 154 GLU A O 1
ATOM 2369 N N . ARG A 1 155 ? -24.58155 42.47030 27.21457 1.000 122.61546 155 ARG A N 1
ATOM 2370 C CA . ARG A 1 155 ? -26.02707 42.64429 27.14077 1.000 121.21573 155 ARG A CA 1
ATOM 2371 C C . ARG A 1 155 ? -26.69700 41.69386 26.15448 1.000 128.07102 155 ARG A C 1
ATOM 2372 O O . ARG A 1 155 ? -27.92565 41.74423 26.02293 1.000 138.51793 155 ARG A O 1
ATOM 2376 N N . LEU A 1 156 ? -25.93776 40.83951 25.46456 1.000 133.07378 156 LEU A N 1
ATOM 2377 C CA . LEU A 1 156 ? -26.49514 39.86308 24.53672 1.000 136.91831 156 LEU A CA 1
ATOM 2378 C C . LEU A 1 156 ? -26.31999 38.42800 25.02970 1.000 129.30804 156 LEU A C 1
ATOM 2379 O O . LEU A 1 156 ? -26.46707 37.48278 24.24798 1.000 140.23686 156 LEU A O 1
ATOM 2395 N N . GLY A 1 157 ? -26.00971 38.24618 26.31092 1.000 134.51864 157 GLY A N 1
ATOM 2396 C CA . GLY A 1 157 ? -25.91007 36.91668 26.87807 1.000 135.74104 157 GLY A CA 1
ATOM 2397 C C . GLY A 1 157 ? -24.68394 36.12993 26.48271 1.000 137.18970 157 GLY A C 1
ATOM 2398 O O . GLY A 1 157 ? -24.58544 34.94972 26.83342 1.000 152.69811 157 GLY A O 1
ATOM 2402 N N . ILE A 1 158 ? -23.74272 36.74388 25.76365 1.000 128.78469 158 ILE A N 1
ATOM 2403 C CA . ILE A 1 158 ? -22.53126 36.03967 25.36831 1.000 150.85263 158 ILE A CA 1
ATOM 2404 C C . ILE A 1 158 ? -21.74674 35.62352 26.60400 1.000 144.59217 158 ILE A C 1
ATOM 2405 O O . ILE A 1 158 ? -21.61932 36.38542 27.57155 1.000 125.34472 158 ILE A O 1
ATOM 2421 N N . ASP A 1 159 ? -21.21802 34.40076 26.57857 1.000 149.62643 159 ASP A N 1
ATOM 2422 C CA . ASP A 1 159 ? -20.34287 33.92021 27.64702 1.000 145.62051 159 ASP A CA 1
ATOM 2423 C C . ASP A 1 159 ? -19.08345 34.77608 27.61098 1.000 143.04614 159 ASP A C 1
ATOM 2424 O O . ASP A 1 159 ? -18.19169 34.56247 26.78580 1.000 138.20040 159 ASP A O 1
ATOM 2433 N N . MET A 1 160 ? -19.02290 35.77478 28.49446 1.000 142.15356 160 MET A N 1
ATOM 2434 C CA . MET A 1 160 ? -17.96809 36.77870 28.40673 1.000 139.32989 160 MET A CA 1
ATOM 2435 C C . MET A 1 160 ? -16.60908 36.19364 28.77157 1.000 149.92958 160 MET A C 1
ATOM 2436 O O . MET A 1 160 ? -15.60824 36.47576 28.10198 1.000 145.06953 160 MET A O 1
ATOM 2450 N N . ASP A 1 161 ? -16.55080 35.37266 29.82151 1.000 158.05613 161 ASP A N 1
ATOM 2451 C CA . ASP A 1 161 ? -15.27492 34.78334 30.21218 1.000 154.19484 161 ASP A CA 1
ATOM 2452 C C . ASP A 1 161 ? -14.66610 33.98271 29.06789 1.000 142.17908 161 ASP A C 1
ATOM 2453 O O . ASP A 1 161 ? -13.46051 34.07459 28.80727 1.000 139.15064 161 ASP A O 1
ATOM 2462 N N . LYS A 1 162 ? -15.48449 33.19761 28.36657 1.000 144.77336 162 LYS A N 1
ATOM 2463 C CA . LYS A 1 162 ? -14.95446 32.36485 27.29361 1.000 141.38112 162 LYS A CA 1
ATOM 2464 C C . LYS A 1 162 ? -14.73880 33.16600 26.01562 1.000 141.72665 162 LYS A C 1
ATOM 2465 O O . LYS A 1 162 ? -13.76279 32.93253 25.29434 1.000 142.30804 162 LYS A O 1
ATOM 2484 N N . ALA A 1 163 ? -15.63537 34.10761 25.71351 1.000 136.01229 163 ALA A N 1
ATOM 2485 C CA . ALA A 1 163 ? -15.44391 34.94575 24.53415 1.000 141.55576 163 ALA A CA 1
ATOM 2486 C C . ALA A 1 163 ? -14.17559 35.78088 24.65783 1.000 146.29083 163 ALA A C 1
ATOM 2487 O O . ALA A 1 163 ? -13.44228 35.96080 23.67798 1.000 141.30342 163 ALA A O 1
ATOM 2494 N N . LYS A 1 164 ? -13.90236 36.30474 25.85631 1.000 139.56057 164 LYS A N 1
ATOM 2495 C CA . LYS A 1 164 ? -12.67347 37.06122 26.06544 1.000 129.39738 164 LYS A CA 1
ATOM 2496 C C . LYS A 1 164 ? -11.44651 36.16114 25.99333 1.000 131.80832 164 LYS A C 1
ATOM 2497 O O . LYS A 1 164 ? -10.38788 36.59388 25.52361 1.000 138.91394 164 LYS A O 1
ATOM 2516 N N . ALA A 1 165 ? -11.56577 34.91385 26.45267 1.000 131.83874 165 ALA A N 1
ATOM 2517 C CA . ALA A 1 165 ? -10.43704 33.99174 26.38881 1.000 144.58440 165 ALA A CA 1
ATOM 2518 C C . ALA A 1 165 ? -10.05371 33.70120 24.94234 1.000 152.10044 165 ALA A C 1
ATOM 2519 O O . ALA A 1 165 ? -8.87389 33.75413 24.57633 1.000 139.61078 165 ALA A O 1
ATOM 2526 N N . VAL A 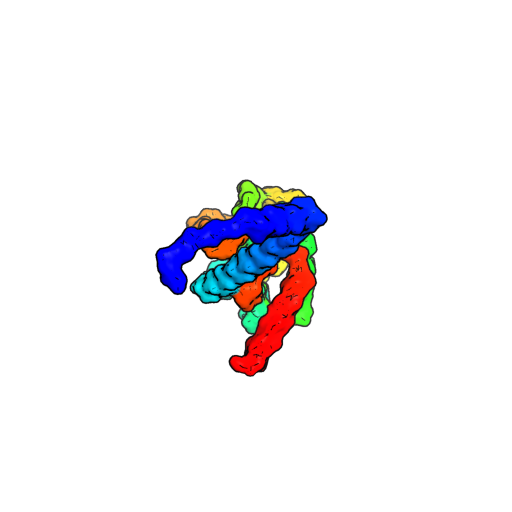1 166 ? -11.04398 33.39908 24.09991 1.000 169.73878 166 VAL A N 1
ATOM 2527 C CA . VAL A 1 166 ? -10.75461 33.10964 22.70014 1.000 158.38772 166 VAL A CA 1
ATOM 2528 C C . VAL A 1 166 ? -10.29658 34.36440 21.96821 1.000 150.77609 166 VAL A C 1
ATOM 2529 O O . VAL A 1 166 ? -9.45612 34.28998 21.06442 1.000 143.29364 166 VAL A O 1
ATOM 2542 N N . GLY A 1 167 ? -10.83103 35.52929 22.33878 1.000 128.17972 167 GLY A N 1
ATOM 2543 C CA . GLY A 1 167 ? -10.52241 36.74239 21.59817 1.000 145.37596 167 GLY A CA 1
ATOM 2544 C C . GLY A 1 167 ? -9.04473 37.08233 21.60973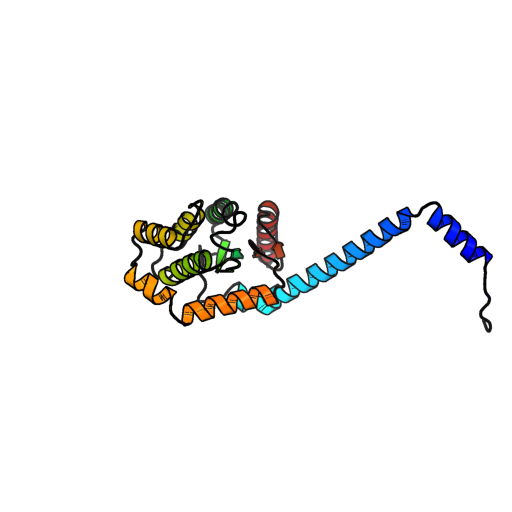 1.000 143.74523 167 GLY A C 1
ATOM 2545 O O . GLY A 1 167 ? -8.45005 37.36284 20.56577 1.000 138.43277 167 GLY A O 1
ATOM 2549 N N . GLU A 1 168 ? -8.43226 37.06956 22.79345 1.000 140.96052 168 GLU A N 1
ATOM 2550 C CA . GLU A 1 168 ? -7.02792 37.43482 22.92358 1.000 135.92965 168 GLU A CA 1
ATOM 2551 C C . GLU A 1 168 ? -6.07914 36.31458 22.51693 1.000 135.37561 168 GLU A C 1
ATOM 2552 O O . GLU A 1 168 ? -4.86487 36.54221 22.47487 1.000 130.52080 168 GLU A O 1
ATOM 2564 N N . SER A 1 169 ? -6.59394 35.12515 22.21285 1.000 138.85595 169 SER A N 1
ATOM 2565 C CA . SER A 1 169 ? -5.72911 34.00191 21.87966 1.000 160.23926 169 SER A CA 1
ATOM 2566 C C . SER A 1 169 ? -4.86491 34.32700 20.66582 1.000 144.84420 169 SER A C 1
ATOM 2567 O O . SER A 1 169 ? -5.21289 35.16582 19.82941 1.000 155.61530 169 SER A O 1
ATOM 2575 N N . GLN A 1 170 ? -3.71632 33.65011 20.58074 1.000 138.78780 170 GLN A N 1
ATOM 2576 C CA . GLN A 1 170 ? -2.81430 33.84589 19.45173 1.000 139.20961 170 GLN A CA 1
ATOM 2577 C C . GLN A 1 170 ? -3.43879 33.39274 18.13971 1.000 140.47383 170 GLN A C 1
ATOM 2578 O O . GLN A 1 170 ? -2.99515 33.82796 17.07144 1.000 137.75927 170 GLN A O 1
ATOM 2592 N N . ALA A 1 171 ? -4.45410 32.52842 18.19424 1.000 143.05592 171 ALA A N 1
ATOM 2593 C CA . ALA A 1 171 ? -5.16108 32.14271 16.97845 1.000 137.84399 171 ALA A CA 1
ATOM 2594 C C . ALA A 1 171 ? -5.91336 33.32916 16.39137 1.000 133.23874 171 ALA A C 1
ATOM 2595 O O . ALA A 1 171 ? -5.84146 33.58796 15.18438 1.000 132.77755 171 ALA A O 1
ATOM 2602 N N . ILE A 1 172 ? -6.64043 34.06678 17.23493 1.000 132.26543 172 ILE A N 1
ATOM 2603 C CA . ILE A 1 172 ? -7.36854 35.23821 16.75558 1.000 137.91943 172 ILE A CA 1
ATOM 2604 C C . ILE A 1 172 ? -6.39520 36.30025 16.25847 1.000 131.83576 172 ILE A C 1
ATOM 2605 O O . ILE A 1 172 ? -6.68115 37.02417 15.29750 1.000 140.92215 172 ILE A O 1
ATOM 2621 N N . THR A 1 173 ? -5.23324 36.41598 16.90608 1.000 128.41710 173 THR A N 1
ATOM 2622 C CA . THR A 1 173 ? -4.22466 37.36434 16.44396 1.000 132.64757 173 THR A CA 1
ATOM 2623 C C . THR A 1 173 ? -3.71900 36.98271 15.05681 1.000 133.35792 173 THR A C 1
ATOM 2624 O O . THR A 1 173 ? -3.59360 37.83542 14.16988 1.000 138.39786 173 THR A O 1
ATOM 2635 N N . GLN A 1 174 ? -3.42304 35.69679 14.85104 1.000 136.61551 174 GLN A N 1
ATOM 2636 C CA . GLN A 1 174 ? -3.00272 35.24047 13.53061 1.000 132.29550 174 GLN A CA 1
ATOM 2637 C C . GLN A 1 174 ? -4.11854 35.41451 12.50845 1.000 136.56917 174 GLN A C 1
ATOM 2638 O O . GLN A 1 174 ? -3.85998 35.75471 11.34814 1.000 137.68225 174 GLN A O 1
ATOM 2652 N N . HIS A 1 175 ? -5.36721 35.18429 12.91967 1.000 131.11894 175 HIS A N 1
ATOM 2653 C CA . HIS A 1 175 ? -6.49507 35.38013 12.01361 1.000 128.84762 175 HIS A CA 1
ATOM 2654 C C . HIS A 1 175 ? -6.54909 36.81980 11.51683 1.000 130.35268 175 HIS A C 1
ATOM 2655 O O . HIS A 1 175 ? -6.66960 37.07135 10.31241 1.000 127.35812 175 HIS A O 1
ATOM 2669 N N . LEU A 1 176 ? -6.45150 37.78264 12.43430 1.000 127.65898 176 LEU A N 1
ATOM 2670 C CA . LEU A 1 176 ? -6.51664 39.18440 12.03578 1.000 125.84155 176 LEU A CA 1
ATOM 2671 C C . LEU A 1 176 ? -5.31289 39.57461 11.18618 1.000 127.04623 176 LEU A C 1
ATOM 2672 O O . LEU A 1 176 ? -5.45473 40.30719 10.19994 1.000 129.03764 176 LEU A O 1
ATOM 2688 N N . ALA A 1 177 ? -4.12061 39.09477 11.54937 1.000 122.99407 177 ALA A N 1
ATOM 2689 C CA . ALA A 1 177 ? -2.92930 39.41656 10.77050 1.000 135.74399 177 ALA A CA 1
ATOM 2690 C C . ALA A 1 177 ? -3.03600 38.87395 9.35072 1.000 128.87118 177 ALA A C 1
ATOM 2691 O O . ALA A 1 177 ? -2.68766 39.56407 8.38522 1.000 130.51457 177 ALA A O 1
ATOM 2698 N N . ASP A 1 178 ? -3.51160 37.63508 9.20374 1.000 134.25106 178 ASP A N 1
ATOM 2699 C CA . ASP A 1 178 ? -3.66218 37.05549 7.87396 1.000 124.59363 178 ASP A CA 1
ATOM 2700 C C . ASP A 1 178 ? -4.71349 37.79459 7.05657 1.000 129.11334 178 ASP A C 1
ATOM 2701 O O . ASP A 1 178 ? -4.57233 37.91533 5.83396 1.000 122.53622 178 ASP A O 1
ATOM 2710 N N . THR A 1 179 ? -5.76832 38.29334 7.70655 1.000 124.02867 179 THR A N 1
ATOM 2711 C CA . THR A 1 179 ? -6.76800 39.08324 6.99470 1.000 121.73306 179 THR A CA 1
ATOM 2712 C C . THR A 1 179 ? -6.17504 40.39866 6.50478 1.000 128.15645 179 THR A C 1
ATOM 2713 O O . THR A 1 179 ? -6.42846 40.81598 5.36812 1.000 124.83669 179 THR A O 1
ATOM 2724 N N . ASP A 1 180 ? -5.38467 41.06642 7.34952 1.000 130.39276 180 ASP A N 1
ATOM 2725 C CA . ASP A 1 180 ? -4.68740 42.27064 6.91146 1.000 131.31309 180 ASP A CA 1
ATOM 2726 C C . ASP A 1 180 ? -3.78895 41.97117 5.71837 1.000 131.62606 180 ASP A C 1
ATOM 2727 O O . ASP A 1 180 ? -3.67487 42.78545 4.79455 1.000 137.23921 180 ASP A O 1
ATOM 2736 N N . ALA A 1 181 ? -3.14489 40.80153 5.71934 1.000 129.31377 181 ALA A N 1
ATOM 2737 C CA . ALA A 1 181 ? -2.32348 40.41040 4.57971 1.000 150.64855 181 ALA A CA 1
ATOM 2738 C C . ALA A 1 181 ? -3.17802 40.17931 3.33976 1.000 143.40108 181 ALA A C 1
ATOM 2739 O O . ALA A 1 181 ? -2.80388 40.59237 2.23627 1.000 143.29003 181 ALA A O 1
ATOM 2746 N N . LEU A 1 182 ? -4.33023 39.52253 3.50085 1.000 134.01048 182 LEU A N 1
ATOM 2747 C CA . LEU A 1 182 ? -5.20586 39.27640 2.35893 1.000 141.23333 182 LEU A CA 1
ATOM 2748 C C . LEU A 1 182 ? -5.67428 40.58391 1.73270 1.000 140.91432 182 LEU A C 1
ATOM 2749 O O . LEU A 1 182 ? -5.70136 40.71732 0.50344 1.000 142.19608 182 LEU A O 1
ATOM 2765 N N . ALA A 1 183 ? -6.05106 41.56049 2.56199 1.000 127.62930 183 ALA A N 1
ATOM 2766 C CA . ALA A 1 183 ? -6.45109 42.86088 2.03535 1.000 135.20428 183 ALA A CA 1
ATOM 2767 C C . ALA A 1 183 ? -5.31194 43.51162 1.26102 1.000 129.87362 183 ALA A C 1
ATOM 2768 O O . ALA A 1 183 ? -5.53649 44.14075 0.21986 1.000 132.31304 183 ALA A O 1
ATOM 2775 N N . ARG A 1 184 ? -4.07958 43.37089 1.75511 1.000 133.45456 184 ARG A N 1
ATOM 2776 C CA . ARG A 1 184 ? -2.93335 43.94536 1.05872 1.000 133.12841 184 ARG A CA 1
ATOM 2777 C C . ARG A 1 184 ? -2.71293 43.26375 -0.28574 1.000 140.55334 184 ARG A C 1
ATOM 2778 O O . ARG A 1 184 ? -2.39198 43.92725 -1.27878 1.000 137.80599 184 ARG A O 1
ATOM 2799 N N . ALA A 1 185 ? -2.88949 41.94184 -0.33912 1.000 128.10292 185 ALA A N 1
ATOM 2800 C CA . ALA A 1 185 ? -2.72208 41.22644 -1.59846 1.000 140.30686 185 ALA A CA 1
ATOM 2801 C C . ALA A 1 185 ? -3.81404 41.58680 -2.59716 1.000 138.12652 185 ALA A C 1
ATOM 2802 O O . ALA A 1 185 ? -3.57788 41.55640 -3.81019 1.000 138.25669 185 ALA A O 1
ATOM 2809 N N . LEU A 1 186 ? -5.00757 41.91934 -2.11384 1.000 117.32775 186 LEU A N 1
ATOM 2810 C CA . LEU A 1 186 ? -6.09904 42.37117 -2.96311 1.000 115.58393 186 LEU A CA 1
ATOM 2811 C C . LEU A 1 186 ? -6.04695 43.87237 -3.22426 1.000 105.58379 186 LEU A C 1
ATOM 2812 O O . LEU A 1 186 ? -6.99206 44.42397 -3.79662 1.000 106.31747 186 LEU A O 1
ATOM 2828 N N . ASN A 1 187 ? -4.96793 44.53868 -2.81186 1.000 112.69393 187 ASN A N 1
ATOM 2829 C CA . ASN A 1 187 ? -4.76271 45.96353 -3.07354 1.000 117.86851 187 ASN A CA 1
ATOM 2830 C C . ASN A 1 187 ? -5.95548 46.79669 -2.60858 1.000 120.13457 187 ASN A C 1
ATOM 2831 O O . ASN A 1 187 ? -6.33358 47.78700 -3.23810 1.000 116.56767 187 ASN A O 1
ATOM 2842 N N . LEU A 1 188 ? -6.55320 46.39551 -1.49052 1.000 120.58961 188 LEU A N 1
ATOM 2843 C CA . LEU A 1 188 ? -7.64351 47.16900 -0.91352 1.000 109.52438 188 LEU A CA 1
ATOM 2844 C C . LEU A 1 188 ? -7.11059 48.46476 -0.30890 1.000 97.59564 188 LEU A C 1
ATOM 2845 O O . LEU A 1 188 ? -5.99491 48.52129 0.21584 1.000 98.52763 188 LEU A O 1
ATOM 2861 N N . SER A 1 189 ? -7.92574 49.51663 -0.38718 1.000 106.17865 189 SER A N 1
ATOM 2862 C CA . SER A 1 189 ? -7.52669 50.83734 0.07964 1.000 116.44594 189 SER A CA 1
ATOM 2863 C C . SER A 1 189 ? -8.15538 51.22030 1.41192 1.000 112.28985 189 SER A C 1
ATOM 2864 O O . SER A 1 189 ? -7.70631 52.18991 2.03315 1.000 114.49326 189 SER A O 1
ATOM 2872 N N . GLY A 1 190 ? -9.17811 50.49881 1.85571 1.000 105.39869 190 GLY A N 1
ATOM 2873 C CA . GLY A 1 190 ? -9.84886 50.84793 3.09215 1.000 102.27290 190 GLY A CA 1
ATOM 2874 C C . GLY A 1 190 ? -11.11183 50.02943 3.26152 1.000 113.19871 190 GLY A C 1
ATOM 2875 O O . GLY A 1 190 ? -11.27010 48.97243 2.64756 1.000 110.02215 190 GLY A O 1
ATOM 2879 N N . THR A 1 191 ? -12.00723 50.54326 4.10197 1.000 113.23459 191 THR A N 1
ATOM 2880 C CA . THR A 1 191 ? -13.24754 49.86850 4.44202 1.000 97.32648 191 THR A CA 1
ATOM 2881 C C . THR A 1 191 ? -14.43752 50.77075 4.13672 1.000 93.22277 191 THR A C 1
ATOM 2882 O O . THR A 1 191 ? -14.32579 51.99842 4.21858 1.000 90.89969 191 THR A O 1
ATOM 2893 N N . PRO A 1 192 ? -15.58809 50.19664 3.75046 1.000 91.35202 192 PRO A N 1
ATOM 2894 C CA . PRO A 1 192 ? -15.81655 48.76968 3.48988 1.000 80.13660 192 PRO A CA 1
ATOM 2895 C C . PRO A 1 192 ? -15.27886 48.34715 2.12768 1.000 97.34599 192 PRO A C 1
ATOM 2896 O O . PRO A 1 192 ? -15.07105 49.19304 1.25710 1.000 113.41884 192 PRO A O 1
ATOM 2907 N N . ALA A 1 193 ? -15.06420 47.04863 1.94464 1.000 93.58310 193 ALA A N 1
ATOM 2908 C CA . ALA A 1 193 ? -14.61219 46.50573 0.66734 1.000 98.41802 193 ALA A CA 1
ATOM 2909 C C . ALA A 1 193 ? -15.31680 45.17319 0.46427 1.000 109.46810 193 ALA A C 1
ATOM 2910 O O . ALA A 1 193 ? -15.03621 44.20628 1.17966 1.000 115.45252 193 ALA A O 1
ATOM 2917 N N . PHE A 1 194 ? -16.23444 45.12463 -0.49478 1.000 113.83931 194 PHE A N 1
ATOM 2918 C CA . PHE A 1 194 ? -17.01263 43.92708 -0.76784 1.000 119.21056 194 PHE A CA 1
ATOM 2919 C C . PHE A 1 194 ? -16.43528 43.18005 -1.96309 1.000 109.59603 194 PHE A C 1
ATOM 2920 O O . PHE A 1 194 ? -15.91476 43.78193 -2.90621 1.000 119.83245 194 PHE A O 1
ATOM 2937 N N . ILE A 1 195 ? -16.53452 41.85285 -1.91127 1.000 106.61423 195 ILE A N 1
ATOM 2938 C CA . ILE A 1 195 ? -16.02823 40.97819 -2.96379 1.000 114.36956 195 ILE A CA 1
ATOM 2939 C C . ILE A 1 195 ? -17.08927 39.91865 -3.23370 1.000 119.17637 195 ILE A C 1
ATOM 2940 O O . ILE A 1 195 ? -17.34900 39.06366 -2.37956 1.000 115.08479 195 ILE A O 1
ATOM 2956 N N . VAL A 1 196 ? -17.70118 39.97344 -4.41504 1.000 123.63059 196 VAL A N 1
ATOM 2957 C CA . VAL A 1 196 ? -18.70774 39.01125 -4.85109 1.000 133.05802 196 VAL A CA 1
ATOM 2958 C C . VAL A 1 196 ? -18.35697 38.58716 -6.27155 1.000 118.30642 196 VAL A C 1
ATOM 2959 O O . VAL A 1 196 ? -18.19024 39.43938 -7.15056 1.000 112.72488 196 VAL A O 1
ATOM 2972 N N . GLY A 1 197 ? -18.23345 37.27796 -6.49028 1.000 115.99003 197 GLY A N 1
ATOM 2973 C CA . GLY A 1 197 ? -17.72874 36.80856 -7.76925 1.000 115.10995 197 GLY A CA 1
ATOM 2974 C C . GLY A 1 197 ? -16.35052 37.38317 -8.01490 1.000 116.36939 197 GLY A C 1
ATOM 2975 O O . GLY A 1 197 ? -15.53569 37.51250 -7.09352 1.000 129.52277 197 GLY A O 1
ATOM 2979 N N . ASP A 1 198 ? -16.08368 37.76080 -9.26714 1.000 117.10380 198 ASP A N 1
ATOM 2980 C CA . ASP A 1 198 ? -14.84737 38.45393 -9.59701 1.000 116.61017 198 ASP A CA 1
ATOM 2981 C C . ASP A 1 198 ? -14.88258 39.92949 -9.20734 1.000 108.30967 198 ASP A C 1
ATOM 2982 O O . ASP A 1 198 ? -13.82206 40.56253 -9.13333 1.000 108.05455 198 ASP A O 1
ATOM 2986 N N . THR A 1 199 ? -16.06391 40.47416 -8.90409 1.000 114.86397 199 THR A N 1
ATOM 2987 C CA . THR A 1 199 ? -16.22370 41.90869 -8.69810 1.000 116.18143 199 THR A CA 1
ATOM 2988 C C . THR A 1 199 ? -15.71462 42.34742 -7.32538 1.000 112.85299 199 THR A C 1
ATOM 2989 O O . THR A 1 199 ? -15.81722 41.61347 -6.33274 1.000 111.83205 199 THR A O 1
ATOM 3000 N N . LEU A 1 200 ? -15.13936 43.55028 -7.28793 1.000 94.53503 200 LEU A N 1
ATOM 3001 C CA . LEU A 1 200 ? -14.74866 44.22179 -6.05397 1.000 100.73646 200 LEU A CA 1
ATOM 3002 C C . LEU A 1 200 ? -15.48759 45.55044 -5.99011 1.000 99.96210 200 LEU A C 1
ATOM 3003 O O . LEU A 1 200 ? -15.36784 46.37601 -6.90097 1.000 96.18363 200 LEU A O 1
ATOM 3019 N N . VAL A 1 201 ? -16.24963 45.75454 -4.91768 1.000 108.34028 201 VAL A N 1
ATOM 3020 C CA . VAL A 1 201 ? -16.98123 46.99564 -4.69490 1.000 102.08666 201 VAL A CA 1
ATOM 3021 C C . VAL A 1 201 ? -16.22848 47.78679 -3.62331 1.000 114.34413 201 VAL A C 1
ATOM 3022 O O . VAL A 1 201 ? -16.27068 47.40064 -2.44403 1.000 115.70895 201 VAL A O 1
ATOM 3035 N N . PRO A 1 202 ? -15.52292 48.86551 -3.98135 1.000 112.14158 202 PRO A N 1
ATOM 3036 C CA . PRO A 1 202 ? -14.76949 49.61098 -2.96427 1.000 110.79171 202 PRO A CA 1
ATOM 3037 C C . PRO A 1 202 ? -15.60062 50.70510 -2.31531 1.000 105.68356 202 PRO A C 1
ATOM 3038 O O . PRO A 1 202 ? -15.88366 51.73492 -2.93751 1.000 113.04940 202 PRO A O 1
ATOM 3049 N N . GLY A 1 203 ? -15.99180 50.49336 -1.07126 1.000 106.28423 203 GLY A N 1
ATOM 3050 C CA . GLY A 1 203 ? -16.74296 51.47320 -0.31579 1.000 104.18789 203 GLY A CA 1
ATOM 3051 C C . GLY A 1 203 ? -18.17273 51.02461 -0.07758 1.000 101.75067 203 GLY A C 1
ATOM 3052 O O . GLY A 1 203 ? -18.56788 49.89580 -0.38252 1.000 101.21354 203 GLY A O 1
ATOM 3056 N N . ALA A 1 204 ? -18.95625 51.94420 0.48277 1.000 111.10620 204 ALA A N 1
ATOM 3057 C CA . ALA A 1 204 ? -20.36291 51.68399 0.78550 1.000 109.57125 204 ALA A CA 1
ATOM 3058 C C . ALA A 1 204 ? -21.23780 52.03227 -0.41983 1.000 107.51200 204 ALA A C 1
ATOM 3059 O O . ALA A 1 204 ? -22.13624 52.87242 -0.36251 1.000 111.11366 204 ALA A O 1
ATOM 3066 N N . ASP A 1 205 ? -20.94421 51.36282 -1.53492 1.000 116.33053 205 ASP A N 1
ATOM 3067 C CA . ASP A 1 205 ? -21.70887 51.51867 -2.77117 1.000 109.03899 205 ASP A CA 1
ATOM 3068 C C . ASP A 1 205 ? -22.73885 50.39211 -2.81479 1.000 108.89781 205 ASP A C 1
ATOM 3069 O O . ASP A 1 205 ? -22.53181 49.33842 -3.41710 1.000 107.86122 205 ASP A O 1
ATOM 3078 N N . ILE A 1 206 ? -23.87319 50.62992 -2.15226 1.000 103.16907 206 ILE A N 1
ATOM 3079 C CA . ILE A 1 206 ? -24.87432 49.57823 -1.99873 1.000 109.93910 206 ILE A CA 1
ATOM 3080 C C . ILE A 1 206 ? -25.43941 49.16729 -3.35277 1.000 113.11686 206 ILE A C 1
ATOM 3081 O O . ILE A 1 206 ? -25.59394 47.97362 -3.63879 1.000 115.62441 206 ILE A O 1
ATOM 3097 N N . ASP A 1 207 ? -25.75817 50.14220 -4.20690 1.000 115.06527 207 ASP A N 1
ATOM 3098 C CA . ASP A 1 207 ? -26.37051 49.81750 -5.49222 1.000 114.30237 207 ASP A CA 1
ATOM 3099 C C . ASP A 1 207 ? -25.45454 48.94099 -6.33766 1.000 111.83855 207 ASP A C 1
ATOM 3100 O O . ASP A 1 207 ? -25.91397 47.99004 -6.98128 1.000 100.14878 207 ASP A O 1
ATOM 3109 N N . ALA A 1 208 ? -24.15471 49.24282 -6.34911 1.000 104.64498 208 ALA A N 1
ATOM 3110 C CA . ALA A 1 208 ? -23.21891 48.42319 -7.11157 1.000 93.45561 208 ALA A CA 1
ATOM 3111 C C . ALA A 1 208 ? -23.15912 47.00333 -6.56035 1.000 98.99052 208 ALA A C 1
ATOM 3112 O O . ALA A 1 208 ? -23.06214 46.03498 -7.32409 1.000 106.57227 208 ALA A O 1
ATOM 3119 N N . LEU A 1 209 ? -23.22327 46.85913 -5.23456 1.000 109.66302 209 LEU A N 1
ATOM 3120 C CA . LEU A 1 209 ? -23.18938 45.53078 -4.62995 1.000 109.64401 209 LEU A CA 1
ATOM 3121 C C . LEU A 1 209 ? -24.44691 44.73869 -4.96474 1.000 105.42610 209 LEU A C 1
ATOM 3122 O O . LEU A 1 209 ? -24.36919 43.54453 -5.27570 1.000 112.54698 209 LEU A O 1
ATOM 3138 N N . LYS A 1 210 ? -25.61572 45.37914 -4.88941 1.000 112.94769 210 LYS A N 1
ATOM 3139 C CA . LYS A 1 210 ? -26.84606 44.72411 -5.32142 1.000 113.13148 210 LYS A CA 1
ATOM 3140 C C . LYS A 1 210 ? -26.73349 44.26256 -6.76913 1.000 108.20317 210 LYS A C 1
ATOM 3141 O O . LYS A 1 210 ? -27.08795 43.12616 -7.10327 1.000 111.21806 210 LYS A O 1
ATOM 3160 N N . LEU A 1 211 ? -26.24131 45.14070 -7.64601 1.000 106.82379 211 LEU A N 1
ATOM 3161 C CA . LEU A 1 211 ? -26.09595 44.78389 -9.05279 1.000 107.30028 211 LEU A CA 1
ATOM 3162 C C . LEU A 1 211 ? -25.14399 43.60827 -9.22670 1.000 121.33955 211 LEU A C 1
ATOM 3163 O O . LEU A 1 211 ? -25.41235 42.69477 -10.01577 1.000 110.73856 211 LEU A O 1
ATOM 3179 N N . ALA A 1 212 ? -24.02913 43.60758 -8.49181 1.000 112.14314 212 ALA A N 1
ATOM 3180 C CA . ALA A 1 212 ? -23.04952 42.53652 -8.64381 1.000 110.64827 212 ALA A CA 1
ATOM 3181 C C . ALA A 1 212 ? -23.60798 41.20074 -8.16621 1.000 110.44266 212 ALA A C 1
ATOM 3182 O O . ALA A 1 212 ? -23.30569 40.15199 -8.74797 1.000 114.12535 212 ALA A O 1
ATOM 3189 N N . ILE A 1 213 ? -24.42036 41.21476 -7.10751 1.000 112.32314 213 ILE A N 1
ATOM 3190 C CA . ILE A 1 213 ? -25.04832 39.98010 -6.64445 1.000 121.22957 213 ILE A CA 1
ATOM 3191 C C . ILE A 1 213 ? -26.01385 39.45140 -7.69746 1.000 122.49208 213 ILE A C 1
ATOM 3192 O O . ILE A 1 213 ? -26.07439 38.24285 -7.95675 1.000 122.87824 213 ILE A O 1
ATOM 3208 N N . GLU A 1 214 ? -26.78851 40.34572 -8.31649 1.000 130.99959 214 GLU A N 1
ATOM 3209 C CA . GLU A 1 214 ? -27.68753 39.93222 -9.38854 1.000 126.76350 214 GLU A CA 1
ATOM 3210 C C . GLU A 1 214 ? -26.91001 39.31987 -10.54752 1.000 120.01189 214 GLU A C 1
ATOM 3211 O O . GLU A 1 214 ? -27.28131 38.26324 -11.07110 1.000 116.33520 214 GLU A O 1
ATOM 3223 N N . GLN A 1 215 ? -25.82326 39.97527 -10.96297 1.000 122.74858 215 GLN A N 1
ATOM 3224 C CA . GLN A 1 215 ? -25.02007 39.46154 -12.06790 1.000 116.14531 215 GLN A CA 1
ATOM 3225 C C . GLN A 1 215 ? -24.46736 38.07741 -11.75157 1.000 127.27604 215 GLN A C 1
ATOM 3226 O O . GLN A 1 215 ? -24.50587 37.17230 -12.59307 1.000 123.25388 215 GLN A O 1
ATOM 3240 N N . THR A 1 216 ? -23.93722 37.89680 -10.54017 1.000 131.52327 216 THR A N 1
ATOM 3241 C CA . THR A 1 216 ? -23.35482 36.60948 -10.17736 1.000 132.73050 216 THR A CA 1
ATOM 3242 C C . THR A 1 216 ? -24.42526 35.53114 -10.06062 1.000 137.37875 216 THR A C 1
ATOM 3243 O O . THR A 1 216 ? -24.19253 34.37665 -10.43781 1.000 127.94947 216 THR A O 1
ATOM 3254 N N . ARG A 1 217 ? -25.60128 35.88273 -9.53521 1.000 130.22305 217 ARG A N 1
ATOM 3255 C CA . ARG A 1 217 ? -26.69802 34.92175 -9.48255 1.000 141.25357 217 ARG A CA 1
ATOM 3256 C C . ARG A 1 217 ? -27.07241 34.45880 -10.88565 1.000 136.26170 217 ARG A C 1
ATOM 3257 O O . ARG A 1 217 ? -27.23707 33.25903 -11.13850 1.000 141.18201 217 ARG A O 1
ATOM 3278 N N . ALA A 1 218 ? -27.20433 35.40592 -11.81666 1.000 153.84628 218 ALA A N 1
ATOM 3279 C CA . ALA A 1 218 ? -27.55141 35.05893 -13.18915 1.000 148.75436 218 ALA A CA 1
ATOM 3280 C C . ALA A 1 218 ? -26.44496 34.24909 -13.85339 1.000 147.49273 218 ALA A C 1
ATOM 3281 O O . ALA A 1 218 ? -26.72162 33.26186 -14.54561 1.000 156.96970 218 ALA A O 1
ATOM 3288 N N . ALA A 1 219 ? -25.18769 34.64906 -13.65575 1.000 134.67979 219 ALA A N 1
ATOM 3289 C CA . ALA A 1 219 ? -24.08119 33.96299 -14.31478 1.000 139.30852 219 ALA A CA 1
ATOM 3290 C C . ALA A 1 219 ? -23.93050 32.53808 -13.79494 1.000 141.69973 219 ALA A C 1
ATOM 3291 O O . ALA A 1 219 ? -23.81292 31.58970 -14.58016 1.000 162.40367 219 ALA A O 1
ATOM 3298 N N . ARG A 1 220 ? -23.92948 32.36751 -12.46972 1.000 134.87631 220 ARG A N 1
ATOM 3299 C CA . ARG A 1 220 ? -23.85372 31.02907 -11.89490 1.000 140.05336 220 ARG A CA 1
ATOM 3300 C C . ARG A 1 220 ? -25.08162 30.19428 -12.23317 1.000 135.35424 220 ARG A C 1
ATOM 3301 O O . ARG A 1 220 ? -24.99882 28.96086 -12.23476 1.000 131.08854 220 ARG A O 1
ATOM 3322 N N . ALA A 1 221 ? -26.21595 30.83535 -12.52661 1.000 139.38994 221 ALA A N 1
ATOM 3323 C CA . ALA A 1 221 ? -27.40860 30.09594 -12.92297 1.000 139.39055 221 ALA A CA 1
ATOM 3324 C C . ALA A 1 221 ? -27.33271 29.62796 -14.37036 1.000 150.04211 221 ALA A C 1
ATOM 3325 O O . ALA A 1 221 ? -27.96956 28.63060 -14.72767 1.000 163.02263 221 ALA A O 1
ATOM 3332 N N . LYS A 1 222 ? -26.56664 30.32345 -15.21474 1.000 150.67096 222 LYS A N 1
ATOM 3333 C CA . LYS A 1 222 ? -26.35309 29.84519 -16.57595 1.000 154.07915 222 LYS A CA 1
ATOM 3334 C C . LYS A 1 222 ? -25.66229 28.48758 -16.59587 1.000 156.02079 222 LYS A C 1
ATOM 3335 O O . LYS A 1 222 ? -25.65808 27.82027 -17.63672 1.000 157.74827 222 LYS A O 1
ATOM 3339 N N . ALA A 1 223 ? -25.07879 28.07063 -15.47435 1.000 146.65981 223 ALA A N 1
ATOM 3340 C CA . ALA A 1 223 ? -24.44849 26.76051 -15.35723 1.000 148.91873 223 ALA A CA 1
ATOM 3341 C C . ALA A 1 223 ? -23.27618 26.63019 -16.32335 1.000 185.74482 223 ALA A C 1
ATOM 3342 O O . ALA A 1 223 ? -22.11605 26.65952 -15.91041 1.000 163.94597 223 ALA A O 1
#

InterPro domains:
  IPR001853 DSBA-like thioredoxin domain [PF01323] (94-231)
  IPR013766 Thioredoxin domain [PS51352] (55-240)
  IPR036249 Thioredoxin-like superfamily [SSF52833] (76-236)
  IPR041205 Copper resistance protein ScsC, N-terminal [PF18312] (31-62)
  IPR051470 Thiol:disulfide interchange protein [PTHR35272] (68-237)

Sequence (222 aa):
SDQSKPDKAFGEKVRAYLLEHPEVLMEASQKLQEKQAAQQAVSSQKAIGEYRQAIERDPRDIVINPAGTITVTEFFDYRCCGYCCRQATPAVLELVQKNPDIRLVLKDFVIFGNDSEAAARIALGAKDQGKSLELHKALMAENALDARGALRIAERLGIDMDKAKAVGESQAITQHLADTDALARALNLSGTPAFIVGDTLVPGADIDALKLAIEQTRAARAKA

Secondary structure (DSSP, 8-state):
--S----HHHHHHHHHHHHH-THHHHHHHHHHHHHHHHHHHHHHHHHHHHTHHHHH--TTSEEESTT-SEEEEEEE-TT-HHHHHHHHHHHHHHHH-TTEEEEEEE---S-HHHHHHHHHHHHSGGGT-HHHHHHHHHH-TT--HHHHHHHHHTTT--HHHHHHHHHSHHHHHHHHHHHHHHHHTT--SS-EEEETTEEEESS-HHHHHHHHHHHHHHHHT-

Foldseek 3Di:
DPDDDDDVPVVVVVVVVCVVCVVVVVVVVVVVVVVVVVVLLVLLLVLCVVCVCVQFPDVLWQKDLQQAPWEKEKEAFLQDLLCLVLLVVVVVVCVVPSNYIYTYADAHPDDDFRLLLQLLLSLLRVVPCNSVLSNQSSVDNDRGSVNSLVSCVVVVGPSVRSNVRSPDVVVVVSNVVSNVSCVSSVADHPTWMDTNSDIDHTSPVVVVVVSSVVNVVVVVVD

Nearest PDB structures (foldseek):
  7rgv-assembly1_A  TM=1.005E+00  e=4.494E-38  Caulobacter vibrioides CB15
  3gyk-assembly4_D  TM=9.436E-01  e=5.337E-14  Ruegeria pomeroyi DSS-3
  6mhh-assembly1_A-3  TM=7.759E-01  e=4.624E-13  Proteus mirabilis
  5idr-assembly1_C  TM=7.451E-01  e=4.880E-13  Proteus mirabilis ATCC 29906
  4xvw-assembly3_I  TM=7.497E-01  e=6.511E-12  Proteus mirabilis ATCC 29906

Radius of gyration: 23.97 Å; Cα contacts (8 Å, |Δi|>4): 289; chains: 1; bounding box: 52×49×79 Å